Protein AF-A0A183CQ45-F1 (afdb_monomer_lite)

pLDDT: mean 84.44, std 11.32, range [49.28, 95.69]

InterPro domains:
  IPR009019 K homology domain superfamily, prokaryotic type [SSF54814] (216-260)
  IPR036612 K Homology domain, type 1 superfamily [G3DSA:3.30.1370.10] (219-270)
  IPR040148 Fragile X messenger ribonucleoprotein 1 [PTHR10603] (2-263)
  IPR041560 FMR1, tudor domain [PF18336] (2-45)

Structure (mmCIF, N/CA/C/O backbone):
data_AF-A0A183CQ45-F1
#
_entry.id   AF-A0A183CQ45-F1
#
loop_
_atom_site.group_PDB
_atom_site.id
_atom_site.type_symbol
_atom_site.label_atom_id
_atom_site.label_alt_id
_atom_site.label_comp_id
_atom_site.label_asym_id
_atom_site.label_entity_id
_atom_site.label_seq_id
_atom_site.pdbx_PDB_ins_code
_atom_site.Cartn_x
_atom_site.Cartn_y
_atom_site.Cartn_z
_atom_site.occupancy
_atom_site.B_iso_or_equiv
_atom_site.auth_seq_id
_atom_site.auth_comp_id
_atom_site.auth_asym_id
_atom_site.auth_atom_id
_atom_site.pdbx_PDB_model_num
ATOM 1 N N . MET A 1 1 ? 0.497 -1.200 -1.920 1.00 88.56 1 MET A N 1
ATOM 2 C CA . MET A 1 1 ? 0.994 -0.577 -3.169 1.00 88.56 1 MET A CA 1
ATOM 3 C C . MET A 1 1 ? 2.464 -0.942 -3.318 1.00 88.56 1 MET A C 1
ATOM 5 O O . MET A 1 1 ? 3.196 -0.748 -2.361 1.00 88.56 1 MET A O 1
ATOM 9 N N . GLU A 1 2 ? 2.870 -1.536 -4.440 1.00 91.56 2 GLU A N 1
ATOM 10 C CA . GLU A 1 2 ? 4.231 -2.072 -4.630 1.00 91.56 2 GLU A CA 1
ATOM 11 C C . GLU A 1 2 ? 5.103 -1.111 -5.443 1.00 91.56 2 GLU A C 1
ATOM 13 O O . GLU A 1 2 ? 4.624 -0.490 -6.397 1.00 91.56 2 GLU A O 1
ATOM 18 N N . VAL A 1 3 ? 6.378 -1.019 -5.073 1.00 93.56 3 VAL A N 1
ATOM 19 C CA . VAL A 1 3 ? 7.415 -0.234 -5.750 1.00 93.56 3 VAL A CA 1
ATOM 20 C C . VAL A 1 3 ? 8.719 -1.011 -5.812 1.00 93.56 3 VAL A C 1
ATOM 22 O O . VAL A 1 3 ? 8.932 -1.996 -5.107 1.00 93.56 3 VAL A O 1
ATOM 25 N N . GLU A 1 4 ? 9.610 -0.543 -6.669 1.00 93.56 4 GLU A N 1
ATOM 26 C CA . GLU A 1 4 ? 10.952 -1.070 -6.815 1.00 93.56 4 GLU A CA 1
ATOM 27 C C . GLU A 1 4 ? 11.974 0.033 -6.565 1.00 93.56 4 GLU A C 1
ATOM 29 O O . GLU A 1 4 ? 11.960 1.062 -7.245 1.00 93.56 4 GLU A O 1
ATOM 34 N N . VAL A 1 5 ? 12.859 -0.191 -5.598 1.00 93.75 5 VAL A N 1
ATOM 35 C CA . VAL A 1 5 ? 13.816 0.806 -5.112 1.00 93.75 5 VAL A CA 1
ATOM 36 C C . VAL A 1 5 ? 15.210 0.501 -5.632 1.00 93.75 5 VAL A C 1
ATOM 38 O O . VAL A 1 5 ? 15.758 -0.578 -5.382 1.00 93.75 5 VAL A O 1
ATOM 41 N N . LYS A 1 6 ? 15.790 1.469 -6.343 1.00 92.62 6 LYS A N 1
ATOM 42 C CA . LYS A 1 6 ? 17.136 1.403 -6.906 1.00 92.62 6 LYS A CA 1
ATOM 43 C C . LYS A 1 6 ? 18.189 1.379 -5.803 1.00 92.62 6 LYS A C 1
ATOM 45 O O . LYS A 1 6 ? 18.225 2.268 -4.956 1.00 92.62 6 LYS A O 1
ATOM 50 N N . GLN A 1 7 ? 19.085 0.407 -5.884 1.00 89.38 7 GLN A N 1
ATOM 51 C CA . GLN A 1 7 ? 20.222 0.257 -4.985 1.00 89.38 7 GLN A CA 1
ATOM 52 C C . GLN A 1 7 ? 21.506 0.845 -5.596 1.00 89.38 7 GLN A C 1
ATOM 54 O O . GLN A 1 7 ? 21.580 0.997 -6.824 1.00 89.38 7 GLN A O 1
ATOM 59 N N . PRO A 1 8 ? 22.515 1.196 -4.774 1.00 84.19 8 PRO A N 1
ATOM 60 C CA . PRO A 1 8 ? 23.802 1.713 -5.250 1.00 84.19 8 PRO A CA 1
ATOM 61 C C . PRO A 1 8 ? 24.485 0.805 -6.277 1.00 84.19 8 PRO A C 1
ATOM 63 O O . PRO A 1 8 ? 25.092 1.292 -7.228 1.00 84.19 8 PRO A O 1
ATOM 66 N N . GLU A 1 9 ? 24.318 -0.507 -6.130 1.00 80.38 9 GLU A N 1
ATOM 67 C CA . GLU A 1 9 ? 24.887 -1.541 -6.995 1.00 80.38 9 GLU A CA 1
ATOM 68 C C . GLU A 1 9 ? 24.148 -1.665 -8.345 1.00 80.38 9 GLU A C 1
ATOM 70 O O . GLU A 1 9 ? 24.574 -2.398 -9.232 1.00 80.38 9 GLU A O 1
ATOM 75 N N . GLY A 1 10 ? 23.039 -0.939 -8.535 1.00 83.12 10 GLY A N 1
ATOM 76 C CA . GLY A 1 10 ? 22.334 -0.827 -9.816 1.00 83.12 10 GLY A CA 1
ATOM 77 C C . GLY A 1 10 ? 21.154 -1.783 -10.017 1.00 83.12 10 GLY A C 1
ATOM 78 O O . GLY A 1 10 ? 20.453 -1.663 -11.027 1.00 83.12 10 GLY A O 1
ATOM 79 N N . PHE A 1 11 ? 20.888 -2.680 -9.065 1.00 87.75 11 PHE A N 1
ATOM 80 C CA . PHE A 1 11 ? 19.676 -3.505 -9.038 1.00 87.75 11 PHE A CA 1
ATOM 81 C C . PHE A 1 11 ? 18.517 -2.810 -8.304 1.00 87.75 11 PHE A C 1
ATOM 83 O O . PHE A 1 11 ? 18.692 -1.782 -7.648 1.00 87.75 11 PHE A O 1
ATOM 90 N N . TYR A 1 12 ? 17.313 -3.367 -8.426 1.00 91.50 12 TYR A N 1
ATOM 91 C CA . TYR A 1 12 ? 16.091 -2.838 -7.829 1.00 91.50 12 TYR A CA 1
ATOM 92 C C . TYR A 1 12 ? 15.438 -3.861 -6.900 1.00 91.50 12 TYR A C 1
ATOM 94 O O . TYR A 1 12 ? 15.073 -4.959 -7.326 1.00 91.50 12 TYR A O 1
ATOM 102 N N . LEU A 1 13 ? 15.246 -3.483 -5.639 1.00 91.25 13 LEU A N 1
ATOM 103 C CA . LEU A 1 13 ? 14.580 -4.315 -4.636 1.00 91.25 13 LEU A CA 1
ATOM 104 C C . LEU A 1 13 ? 13.080 -4.049 -4.609 1.00 91.25 13 LEU A C 1
ATOM 106 O O . LEU A 1 13 ? 12.650 -2.905 -4.736 1.00 91.25 13 LEU A O 1
ATOM 110 N N . LYS A 1 14 ? 12.288 -5.106 -4.413 1.00 92.00 14 LYS A N 1
ATOM 111 C CA . LYS A 1 14 ? 10.842 -4.990 -4.217 1.00 92.00 14 LYS A CA 1
ATOM 112 C C . LYS A 1 14 ? 10.541 -4.456 -2.822 1.00 92.00 14 LYS A C 1
ATOM 114 O O . LYS A 1 14 ? 11.081 -4.946 -1.830 1.00 92.00 14 LYS A O 1
ATOM 119 N N . ALA A 1 15 ? 9.646 -3.483 -2.760 1.00 92.88 15 ALA A N 1
ATOM 120 C CA . ALA A 1 15 ? 9.180 -2.904 -1.517 1.00 92.88 15 ALA A CA 1
ATOM 121 C C . ALA A 1 15 ? 7.685 -2.567 -1.585 1.00 92.88 15 ALA A C 1
ATOM 123 O O . ALA A 1 15 ? 7.102 -2.362 -2.653 1.00 92.88 15 ALA A O 1
ATOM 124 N N . ILE A 1 16 ? 7.058 -2.503 -0.418 1.00 92.62 16 ILE A N 1
ATOM 125 C CA . ILE A 1 16 ? 5.673 -2.099 -0.219 1.00 92.62 16 ILE A CA 1
ATOM 126 C C . ILE A 1 16 ? 5.680 -0.695 0.373 1.00 92.62 16 ILE A C 1
ATOM 128 O O . ILE A 1 16 ? 6.341 -0.437 1.378 1.00 92.62 16 ILE A O 1
ATOM 132 N N . VAL A 1 17 ? 4.918 0.205 -0.243 1.00 93.56 17 VAL A N 1
ATOM 133 C CA . VAL A 1 17 ? 4.755 1.582 0.230 1.00 93.56 17 VAL A CA 1
ATOM 134 C C . VAL A 1 17 ? 3.911 1.598 1.498 1.00 93.56 17 VAL A C 1
ATOM 136 O O . VAL A 1 17 ? 2.759 1.147 1.481 1.00 93.56 17 VAL A O 1
ATOM 139 N N . THR A 1 18 ? 4.484 2.138 2.569 1.00 92.19 18 THR A N 1
ATOM 140 C CA . THR A 1 18 ? 3.842 2.303 3.875 1.00 92.19 18 THR A CA 1
ATOM 141 C C . THR A 1 18 ? 3.239 3.688 4.048 1.00 92.19 18 THR A C 1
ATOM 143 O O . THR A 1 18 ? 2.169 3.780 4.638 1.00 92.19 18 THR A O 1
ATOM 146 N N . ASP A 1 19 ? 3.863 4.735 3.503 1.00 92.00 19 ASP A N 1
ATOM 147 C CA . ASP A 1 19 ? 3.302 6.093 3.455 1.00 92.00 19 ASP A CA 1
ATOM 148 C C . ASP A 1 19 ? 3.778 6.835 2.195 1.00 92.00 19 ASP A C 1
ATOM 150 O O . ASP A 1 19 ? 4.786 6.482 1.575 1.00 92.00 19 ASP A O 1
ATOM 154 N N . VAL A 1 20 ? 3.021 7.853 1.792 1.00 92.44 20 VAL A N 1
ATOM 155 C CA . VAL A 1 20 ? 3.302 8.684 0.617 1.00 92.44 20 VAL A CA 1
ATOM 156 C C . VAL A 1 20 ? 3.374 10.145 1.042 1.00 92.44 20 VAL A C 1
ATOM 158 O O . VAL A 1 20 ? 2.331 10.764 1.296 1.00 92.44 20 VAL A O 1
ATOM 161 N N . LEU A 1 21 ? 4.588 10.690 1.054 1.00 90.81 21 LEU A N 1
ATOM 162 C CA . LEU A 1 21 ? 4.882 12.090 1.359 1.00 90.81 21 LEU A CA 1
ATOM 163 C C . LEU A 1 21 ? 4.826 12.944 0.077 1.00 90.81 21 LEU A C 1
ATOM 165 O O . LEU A 1 21 ? 4.420 12.457 -0.981 1.00 90.81 21 LEU A O 1
ATOM 169 N N . GLU A 1 22 ? 5.169 14.230 0.179 1.00 87.19 22 GLU A N 1
ATOM 170 C CA . GLU A 1 22 ? 5.146 15.166 -0.960 1.00 87.19 22 GLU A CA 1
ATOM 171 C C . GLU A 1 22 ? 6.226 14.836 -2.000 1.00 87.19 22 GLU A C 1
ATOM 173 O O . GLU A 1 22 ? 5.909 14.708 -3.181 1.00 87.19 22 GLU A O 1
ATOM 178 N N . ASP A 1 23 ? 7.464 14.599 -1.548 1.00 89.00 23 ASP A N 1
ATOM 179 C CA . ASP A 1 23 ? 8.636 14.382 -2.415 1.00 89.00 23 ASP A CA 1
ATOM 180 C C . ASP A 1 23 ? 9.275 12.986 -2.272 1.00 89.00 23 ASP A C 1
ATOM 182 O O . ASP A 1 23 ? 10.209 12.631 -3.003 1.00 89.00 23 ASP A O 1
ATOM 186 N N . SER A 1 24 ? 8.774 12.162 -1.349 1.00 93.81 24 SER A N 1
ATOM 187 C CA . SER A 1 24 ? 9.334 10.841 -1.059 1.00 93.81 24 SER A CA 1
ATOM 188 C C . SER A 1 24 ? 8.282 9.808 -0.647 1.00 93.81 24 SER A C 1
ATOM 190 O O . SER A 1 24 ? 7.102 10.105 -0.442 1.00 93.81 24 SER A O 1
ATOM 192 N N . LEU A 1 25 ? 8.719 8.553 -0.569 1.00 94.50 25 LEU A N 1
ATOM 193 C CA . LEU A 1 25 ? 7.924 7.399 -0.172 1.00 94.50 25 LEU A CA 1
ATOM 194 C C . LEU A 1 25 ? 8.559 6.728 1.038 1.00 94.50 25 LEU A C 1
ATOM 196 O O . LEU A 1 25 ? 9.752 6.427 1.016 1.00 94.50 25 LEU A O 1
ATOM 200 N N . ASP A 1 26 ? 7.747 6.410 2.040 1.00 95.06 26 ASP A N 1
ATOM 201 C CA . ASP A 1 26 ? 8.151 5.458 3.068 1.00 95.06 26 ASP A CA 1
ATOM 202 C C . ASP A 1 26 ? 7.872 4.051 2.557 1.00 95.06 26 ASP A C 1
ATOM 204 O O . ASP A 1 26 ? 6.766 3.740 2.095 1.00 95.06 26 ASP A O 1
ATOM 208 N N . VAL A 1 27 ? 8.891 3.198 2.606 1.00 94.75 27 VAL A N 1
ATOM 209 C CA . VAL A 1 27 ? 8.827 1.851 2.048 1.00 94.75 27 VAL A CA 1
ATOM 210 C C . VAL A 1 27 ? 9.315 0.814 3.048 1.00 94.75 27 VAL A C 1
ATOM 212 O O . VAL A 1 27 ? 10.219 1.045 3.848 1.00 94.75 27 VAL A O 1
ATOM 215 N N . SER A 1 28 ? 8.719 -0.369 2.961 1.00 93.31 28 SER A N 1
ATOM 216 C CA . SER A 1 28 ? 9.136 -1.571 3.679 1.00 93.31 28 SER A CA 1
ATOM 217 C C . SER A 1 28 ? 9.509 -2.650 2.672 1.00 93.31 28 SER A C 1
ATOM 219 O O . SER A 1 28 ? 8.792 -2.876 1.698 1.00 93.31 28 SER A O 1
ATOM 221 N N . TYR A 1 29 ? 10.653 -3.291 2.864 1.00 90.12 29 TYR A N 1
ATOM 222 C CA . TYR A 1 29 ? 11.151 -4.299 1.936 1.00 90.12 29 TYR A CA 1
ATOM 223 C C . TYR A 1 29 ? 10.472 -5.650 2.166 1.00 90.12 29 TYR A C 1
ATOM 225 O O . TYR A 1 29 ? 10.161 -6.011 3.298 1.00 90.12 29 TYR A O 1
ATOM 233 N N . GLU A 1 30 ? 10.263 -6.409 1.086 1.00 81.62 30 GLU A N 1
ATOM 234 C CA . GLU A 1 30 ? 9.748 -7.785 1.180 1.00 81.62 30 GLU A CA 1
ATOM 235 C C . GLU A 1 30 ? 10.746 -8.694 1.917 1.00 81.62 30 GLU A C 1
ATOM 237 O O . GLU A 1 30 ? 10.358 -9.594 2.660 1.00 81.62 30 GLU A O 1
ATOM 242 N N . GLN A 1 31 ? 12.046 -8.429 1.755 1.00 76.31 31 GLN A N 1
ATOM 243 C CA . GLN A 1 31 ? 13.084 -9.132 2.496 1.00 76.31 31 GLN A CA 1
ATOM 244 C C . GLN A 1 31 ? 13.205 -8.577 3.920 1.00 76.31 31 GLN A C 1
ATOM 246 O O . GLN A 1 31 ? 13.624 -7.436 4.121 1.00 76.31 31 GLN A O 1
ATOM 251 N N . ALA A 1 32 ? 12.912 -9.420 4.914 1.00 62.56 32 ALA A N 1
ATOM 252 C CA . ALA A 1 32 ? 12.923 -9.062 6.336 1.00 62.56 32 ALA A CA 1
ATOM 253 C C . ALA A 1 32 ? 14.281 -8.543 6.855 1.00 62.56 32 ALA A C 1
ATOM 255 O O . ALA A 1 32 ? 14.337 -7.875 7.886 1.00 62.56 32 ALA A O 1
ATOM 256 N N . CYS A 1 33 ? 15.379 -8.826 6.148 1.00 66.44 33 CYS A N 1
ATOM 257 C CA . CYS A 1 33 ? 16.720 -8.359 6.498 1.00 66.44 33 CYS A CA 1
ATOM 258 C C . CYS A 1 33 ? 16.930 -6.850 6.267 1.00 66.44 33 CYS A C 1
ATOM 260 O O . CYS A 1 33 ? 17.884 -6.274 6.794 1.00 66.44 33 CYS A O 1
ATOM 262 N N . ARG A 1 34 ? 16.047 -6.187 5.509 1.00 77.94 34 ARG A N 1
ATOM 263 C CA . ARG A 1 34 ? 16.136 -4.754 5.211 1.00 77.94 34 ARG A CA 1
ATOM 264 C C . ARG A 1 34 ? 15.152 -3.952 6.055 1.00 77.94 34 ARG A C 1
ATOM 266 O O . ARG A 1 34 ? 13.961 -4.246 6.117 1.00 77.94 34 ARG A O 1
ATOM 273 N N . LYS A 1 35 ? 15.663 -2.898 6.695 1.00 86.75 35 LYS A N 1
ATOM 274 C CA . LYS A 1 35 ? 14.846 -1.984 7.499 1.00 86.75 35 LYS A CA 1
ATOM 275 C C . LYS A 1 35 ? 13.975 -1.105 6.593 1.00 86.75 35 LYS A C 1
ATOM 277 O O . LYS A 1 35 ? 14.408 -0.789 5.484 1.00 86.75 35 LYS A O 1
ATOM 282 N N . PRO A 1 36 ? 12.787 -0.689 7.061 1.00 91.50 36 PRO A N 1
ATOM 283 C CA . PRO A 1 36 ? 12.021 0.354 6.397 1.00 91.50 36 PRO A CA 1
ATOM 284 C C . PRO A 1 36 ? 12.847 1.634 6.263 1.00 91.50 36 PRO A C 1
ATOM 286 O O . PRO A 1 36 ? 13.626 1.968 7.160 1.00 91.50 36 PRO A O 1
ATOM 289 N N . GLU A 1 37 ? 12.671 2.346 5.158 1.00 93.81 37 GLU A N 1
ATOM 290 C CA . GLU A 1 37 ? 13.394 3.585 4.878 1.00 93.81 37 GLU A CA 1
ATOM 291 C C . GLU A 1 37 ? 12.526 4.577 4.096 1.00 93.81 37 GLU A C 1
ATOM 293 O O . GLU A 1 37 ? 11.541 4.196 3.460 1.00 93.81 37 GLU A O 1
ATOM 298 N N . ASN A 1 38 ? 12.917 5.851 4.145 1.00 95.69 38 ASN A N 1
ATOM 299 C CA . ASN A 1 38 ? 12.342 6.908 3.322 1.00 95.69 38 ASN A CA 1
ATOM 300 C C . ASN A 1 38 ? 13.168 7.067 2.039 1.00 95.69 38 ASN A C 1
ATOM 302 O O . ASN A 1 38 ? 14.398 7.159 2.096 1.00 95.69 38 ASN A O 1
ATOM 306 N N . VAL A 1 39 ? 12.500 7.089 0.886 1.00 94.25 39 VAL A N 1
ATOM 307 C CA . VAL A 1 39 ? 13.147 7.057 -0.429 1.00 94.25 39 VAL A CA 1
ATOM 308 C C . VAL A 1 39 ? 12.549 8.094 -1.368 1.00 94.25 39 VAL A C 1
ATOM 310 O O . VAL A 1 39 ? 11.338 8.140 -1.583 1.00 94.25 39 VAL A O 1
ATOM 313 N N . ASP A 1 40 ? 13.415 8.877 -2.006 1.00 94.44 40 ASP A N 1
ATOM 314 C CA . ASP A 1 40 ? 13.034 9.835 -3.045 1.00 94.44 40 ASP A CA 1
ATOM 315 C C . ASP A 1 40 ? 12.357 9.148 -4.240 1.00 94.44 40 ASP A C 1
ATOM 317 O O . ASP A 1 40 ? 12.788 8.077 -4.687 1.00 94.44 40 ASP A O 1
ATOM 321 N N . PHE A 1 41 ? 11.387 9.820 -4.868 1.00 92.94 41 PHE A N 1
ATOM 322 C CA . PHE A 1 41 ? 10.745 9.308 -6.088 1.00 92.94 41 PHE A CA 1
ATOM 323 C C . PHE A 1 41 ? 11.744 8.951 -7.196 1.00 92.94 41 PHE A C 1
ATOM 325 O O . PHE A 1 41 ? 11.561 7.959 -7.898 1.00 92.94 41 PHE A O 1
ATOM 332 N N . SER A 1 42 ? 12.848 9.697 -7.303 1.00 92.00 42 SER A N 1
ATOM 333 C CA . SER A 1 42 ? 13.891 9.467 -8.308 1.00 92.00 42 SER A CA 1
ATOM 334 C C . SER A 1 42 ? 14.566 8.091 -8.202 1.00 92.00 42 SER A C 1
ATOM 336 O O . SER A 1 42 ? 15.072 7.582 -9.203 1.00 92.00 42 SER A O 1
ATOM 338 N N . LYS A 1 43 ? 14.567 7.461 -7.024 1.00 92.94 43 LYS A N 1
ATOM 339 C CA . LYS A 1 43 ? 15.122 6.115 -6.818 1.00 92.94 43 LYS A CA 1
ATOM 340 C C . LYS A 1 43 ? 14.061 5.024 -6.940 1.00 92.94 43 LYS A C 1
ATOM 342 O O . LYS A 1 43 ? 14.409 3.846 -6.963 1.00 92.94 43 LYS A O 1
ATOM 347 N N . CYS A 1 44 ? 12.792 5.397 -7.052 1.00 94.06 44 CYS A N 1
ATOM 348 C CA . CYS A 1 44 ? 11.675 4.473 -7.109 1.00 94.06 44 CYS A CA 1
ATOM 349 C C . CYS A 1 44 ? 11.165 4.311 -8.544 1.00 94.06 44 CYS A C 1
ATOM 351 O O . CYS A 1 44 ? 11.085 5.260 -9.326 1.00 94.06 44 CYS A O 1
ATOM 353 N N . ARG A 1 45 ? 10.757 3.094 -8.890 1.00 93.31 45 ARG A N 1
ATOM 354 C CA . ARG A 1 45 ? 9.987 2.806 -10.103 1.00 93.31 45 ARG A CA 1
ATOM 355 C C . ARG A 1 45 ? 8.804 1.907 -9.770 1.00 93.31 45 ARG A C 1
ATOM 357 O O . ARG A 1 45 ? 8.847 1.155 -8.800 1.00 93.31 45 ARG A O 1
ATOM 364 N N . ALA A 1 46 ? 7.754 1.965 -10.577 1.00 90.69 46 ALA A N 1
ATOM 365 C CA . ALA A 1 46 ? 6.605 1.073 -10.446 1.00 90.69 46 ALA A CA 1
ATOM 366 C C . ALA A 1 46 ? 6.196 0.510 -11.805 1.00 90.69 46 ALA A C 1
ATOM 368 O O . ALA A 1 46 ? 6.414 1.126 -12.852 1.00 90.69 46 ALA A O 1
ATOM 369 N N . VAL A 1 47 ? 5.573 -0.667 -11.790 1.00 85.94 47 VAL A N 1
ATOM 370 C CA . VAL A 1 47 ? 4.980 -1.257 -12.991 1.00 85.94 47 VAL A CA 1
ATOM 371 C C . VAL A 1 47 ? 3.628 -0.596 -13.244 1.00 85.94 47 VAL A C 1
ATOM 373 O O . VAL A 1 47 ? 2.636 -0.912 -12.589 1.00 85.94 47 VAL A O 1
ATOM 376 N N . VAL A 1 48 ? 3.596 0.345 -14.189 1.00 73.31 48 VAL A N 1
ATOM 377 C CA . VAL A 1 48 ? 2.393 1.142 -14.503 1.00 73.31 48 VAL A CA 1
ATOM 378 C C . VAL A 1 48 ? 1.552 0.488 -15.607 1.00 73.31 48 VAL A C 1
ATOM 380 O O . VAL A 1 48 ? 0.342 0.702 -15.687 1.00 73.31 48 VAL A O 1
ATOM 383 N N . ILE A 1 49 ? 2.169 -0.346 -16.449 1.00 69.62 49 ILE A N 1
ATOM 384 C CA . ILE A 1 49 ? 1.513 -0.972 -17.601 1.00 69.62 49 ILE A CA 1
ATOM 385 C C . ILE A 1 49 ? 1.166 -2.426 -17.260 1.00 69.62 49 ILE A C 1
ATOM 387 O O . ILE A 1 49 ? 2.042 -3.282 -17.204 1.00 69.62 49 ILE A O 1
ATOM 391 N N . GLU A 1 50 ? -0.120 -2.717 -17.048 1.00 63.22 50 GLU A N 1
ATOM 392 C CA . GLU A 1 50 ? -0.588 -4.073 -16.698 1.00 63.22 50 GLU A CA 1
ATOM 393 C C . GLU A 1 50 ? -0.756 -4.998 -17.920 1.00 63.22 50 GLU A C 1
ATOM 395 O O . GLU A 1 50 ? -0.669 -6.213 -17.783 1.00 63.22 50 GLU A O 1
ATOM 400 N N . ASN A 1 51 ? -0.958 -4.438 -19.121 1.00 59.84 51 ASN A N 1
ATOM 401 C CA . ASN A 1 51 ? -1.274 -5.188 -20.345 1.00 59.84 51 ASN A CA 1
ATOM 402 C C . ASN A 1 51 ? -0.164 -5.060 -21.393 1.00 59.84 51 ASN A C 1
ATOM 404 O O . ASN A 1 51 ? -0.395 -4.564 -22.498 1.00 59.84 51 ASN A O 1
ATOM 408 N N . VAL A 1 52 ? 1.056 -5.476 -21.059 1.00 62.34 52 VAL A N 1
ATOM 409 C CA . VAL A 1 52 ? 2.092 -5.607 -22.090 1.00 62.34 52 VAL A CA 1
ATOM 410 C C . VAL A 1 52 ? 1.868 -6.921 -22.836 1.00 62.34 52 VAL A C 1
ATOM 412 O O . VAL A 1 52 ? 1.762 -7.967 -22.192 1.00 62.34 52 VAL A O 1
ATOM 415 N N . PRO A 1 53 ? 1.772 -6.900 -24.181 1.00 61.38 53 PRO A N 1
ATOM 416 C CA . PRO A 1 53 ? 1.696 -8.124 -24.964 1.00 61.38 53 PRO A CA 1
ATOM 417 C C . PRO A 1 53 ? 2.851 -9.040 -24.571 1.00 61.38 53 PRO A C 1
ATOM 419 O O . PRO A 1 53 ? 3.981 -8.561 -24.460 1.00 61.38 53 PRO A O 1
ATOM 422 N N . LYS A 1 54 ? 2.585 -10.340 -24.378 1.00 64.44 54 LYS A N 1
ATOM 423 C CA . LYS A 1 54 ? 3.643 -11.342 -24.190 1.00 64.44 54 LYS A CA 1
ATOM 424 C C . LYS A 1 54 ? 4.583 -11.255 -25.387 1.00 64.44 54 LYS A C 1
ATOM 426 O O . LYS A 1 54 ? 4.273 -11.740 -26.474 1.00 64.44 54 LYS A O 1
ATOM 431 N N . ARG A 1 55 ? 5.696 -10.551 -25.211 1.00 68.19 55 ARG A N 1
ATOM 432 C CA . ARG A 1 55 ? 6.678 -10.368 -26.266 1.00 68.19 55 ARG A CA 1
ATOM 433 C C . ARG A 1 55 ? 7.511 -11.634 -26.299 1.00 68.19 55 ARG A C 1
ATOM 435 O O . ARG A 1 55 ? 7.981 -12.089 -25.262 1.00 68.19 55 ARG A O 1
ATOM 442 N N . GLN A 1 56 ? 7.672 -12.207 -27.483 1.00 78.81 56 GLN A N 1
ATOM 443 C CA . GLN A 1 56 ? 8.649 -13.270 -27.669 1.00 78.81 56 GLN A CA 1
ATOM 444 C C . GLN A 1 56 ? 10.031 -12.634 -27.571 1.00 78.81 56 GLN A C 1
ATOM 446 O O . GLN A 1 56 ? 10.402 -11.826 -28.425 1.00 78.81 56 GLN A O 1
ATOM 451 N N . PHE A 1 57 ? 10.740 -12.952 -26.496 1.00 86.62 57 PHE A N 1
ATOM 452 C CA . PHE A 1 57 ? 12.123 -12.547 -26.315 1.00 86.62 57 PHE A CA 1
ATOM 453 C C . PHE A 1 57 ? 13.021 -13.284 -27.309 1.00 86.62 57 PHE A C 1
ATOM 455 O O . PHE A 1 57 ? 12.762 -14.436 -27.662 1.00 86.62 57 PHE A O 1
ATOM 462 N N . LYS A 1 58 ? 14.081 -12.617 -27.760 1.00 89.88 58 LYS A N 1
ATOM 463 C CA . LYS A 1 58 ? 15.104 -13.182 -28.641 1.00 89.88 58 LYS A CA 1
ATOM 464 C C . LYS A 1 58 ? 16.488 -12.998 -28.034 1.00 89.88 58 LYS A C 1
ATOM 466 O O . LYS A 1 58 ? 16.727 -12.085 -27.243 1.00 89.88 58 LYS A O 1
ATOM 471 N N . SER A 1 59 ? 17.426 -13.850 -28.440 1.00 89.94 59 SER A N 1
ATOM 472 C CA . SER A 1 59 ? 18.838 -13.669 -28.109 1.00 89.94 59 SER A CA 1
ATOM 473 C C . SER A 1 59 ? 19.307 -12.286 -28.565 1.00 89.94 59 SER A C 1
ATOM 475 O O . SER A 1 59 ? 19.075 -11.878 -29.702 1.00 89.94 59 SER A O 1
ATOM 477 N N . GLY A 1 60 ? 19.957 -11.557 -27.664 1.00 87.94 60 GLY A N 1
ATOM 478 C CA . GLY A 1 60 ? 20.385 -10.177 -27.860 1.00 87.94 60 GLY A CA 1
ATOM 479 C C . GLY A 1 60 ? 19.473 -9.121 -27.233 1.00 87.94 60 GLY A C 1
ATOM 480 O O . GLY A 1 60 ? 19.946 -7.998 -27.042 1.00 87.94 60 GLY A O 1
ATOM 481 N N . ASP A 1 61 ? 18.232 -9.459 -26.868 1.00 90.50 61 ASP A N 1
ATOM 482 C CA . ASP A 1 61 ? 17.296 -8.509 -26.259 1.00 90.50 61 ASP A CA 1
ATOM 483 C C . ASP A 1 61 ? 17.740 -8.084 -24.851 1.00 90.50 61 ASP A C 1
ATOM 485 O O . ASP A 1 61 ? 18.321 -8.860 -24.085 1.00 90.50 61 ASP A O 1
ATOM 489 N N . LEU A 1 62 ? 17.436 -6.830 -24.501 1.00 90.38 62 LEU A N 1
ATOM 490 C CA . LEU A 1 62 ? 17.576 -6.316 -23.141 1.00 90.38 62 LEU A CA 1
ATOM 491 C C . LEU A 1 62 ? 16.295 -6.584 -22.360 1.00 90.38 62 LEU A C 1
ATOM 493 O O . LEU A 1 62 ? 15.211 -6.150 -22.757 1.00 90.38 62 LEU A O 1
ATOM 497 N N . VAL A 1 63 ? 16.447 -7.237 -21.218 1.00 90.19 63 VAL A N 1
ATOM 498 C CA . VAL A 1 63 ? 15.357 -7.580 -20.312 1.00 90.19 63 VAL A CA 1
ATOM 499 C C . VAL A 1 63 ? 15.623 -7.031 -18.925 1.00 90.19 63 VAL A C 1
ATOM 501 O O . VAL A 1 63 ? 16.758 -6.764 -18.539 1.00 90.19 63 VAL A O 1
ATOM 504 N N . ASP A 1 64 ? 14.547 -6.827 -18.189 1.00 90.06 64 ASP A N 1
ATOM 505 C CA . ASP A 1 64 ? 14.577 -6.603 -16.757 1.00 90.06 64 ASP A CA 1
ATOM 506 C C . ASP A 1 64 ? 14.162 -7.931 -16.117 1.00 90.06 64 ASP A C 1
ATOM 508 O O . ASP A 1 64 ? 13.119 -8.493 -16.457 1.00 90.06 64 ASP A O 1
ATOM 512 N N . ALA A 1 65 ? 15.035 -8.494 -15.296 1.00 89.44 65 ALA A N 1
ATOM 513 C CA . ALA A 1 65 ? 14.982 -9.889 -14.881 1.00 89.44 65 ALA A CA 1
ATOM 514 C C . ALA A 1 65 ? 15.096 -9.991 -13.364 1.00 89.44 65 ALA A C 1
ATOM 516 O O . ALA A 1 65 ? 15.887 -9.267 -12.763 1.00 89.44 65 ALA A O 1
ATOM 517 N N . PHE A 1 66 ? 14.305 -10.870 -12.749 1.00 88.19 66 PHE A N 1
ATOM 518 C CA . PHE A 1 66 ? 14.350 -11.095 -11.306 1.00 88.19 66 PHE A CA 1
ATOM 519 C C . PHE A 1 66 ? 15.422 -12.140 -10.975 1.00 88.19 66 PHE A C 1
ATOM 521 O O . PHE A 1 66 ? 15.163 -13.340 -11.013 1.00 88.19 66 PHE A O 1
ATOM 528 N N . VAL A 1 67 ? 16.639 -11.671 -10.709 1.00 86.19 67 VAL A N 1
ATOM 529 C CA . VAL A 1 67 ? 17.842 -12.504 -10.564 1.00 86.19 67 VAL A CA 1
ATOM 530 C C . VAL A 1 67 ? 18.331 -12.562 -9.128 1.00 86.19 67 VAL A C 1
ATOM 532 O O . VAL A 1 67 ? 17.996 -11.705 -8.303 1.00 86.19 67 VAL A O 1
ATOM 535 N N . ARG A 1 68 ? 19.132 -13.586 -8.824 1.00 83.31 68 ARG A N 1
ATOM 536 C CA . ARG A 1 68 ? 19.794 -13.716 -7.523 1.00 83.31 68 ARG A CA 1
ATOM 537 C C . ARG A 1 68 ? 21.050 -12.844 -7.509 1.00 83.31 68 ARG A C 1
ATOM 539 O O . ARG A 1 68 ? 21.890 -12.973 -8.396 1.00 83.31 68 ARG A O 1
ATOM 546 N N . ILE A 1 69 ? 21.171 -11.970 -6.513 1.00 76.62 69 ILE A N 1
ATOM 547 C CA . ILE A 1 69 ? 22.303 -11.038 -6.408 1.00 76.62 69 ILE A CA 1
ATOM 548 C C . ILE A 1 69 ? 23.457 -11.651 -5.613 1.00 76.62 69 ILE A C 1
ATOM 550 O O . ILE A 1 69 ? 24.596 -11.595 -6.064 1.00 76.62 69 ILE A O 1
ATOM 554 N N . ASP A 1 70 ? 23.175 -12.289 -4.475 1.00 68.38 70 ASP A N 1
ATOM 555 C CA . ASP A 1 70 ? 24.202 -12.974 -3.686 1.00 68.38 70 ASP A CA 1
ATOM 556 C C . ASP A 1 70 ? 24.156 -14.491 -3.926 1.00 68.38 70 ASP A C 1
ATOM 558 O O . ASP A 1 70 ? 23.088 -15.114 -3.942 1.00 68.38 70 ASP A O 1
ATOM 562 N N . LYS A 1 71 ? 25.329 -15.088 -4.159 1.00 59.41 71 LYS A N 1
ATOM 563 C CA . LYS A 1 71 ? 25.503 -16.533 -4.364 1.00 59.41 71 LYS A CA 1
ATOM 564 C C . LYS A 1 71 ? 26.028 -17.241 -3.108 1.00 59.41 71 LYS A C 1
ATOM 566 O O . LYS A 1 71 ? 26.087 -18.468 -3.142 1.00 59.41 71 LYS A O 1
ATOM 571 N N . ASN A 1 72 ? 26.390 -16.508 -2.045 1.00 53.88 72 ASN A N 1
ATOM 572 C CA . ASN A 1 72 ? 27.276 -17.024 -1.001 1.00 53.88 72 ASN A CA 1
ATOM 573 C C . ASN A 1 72 ? 26.677 -17.454 0.350 1.00 53.88 72 ASN A C 1
ATOM 575 O O . ASN A 1 72 ? 27.443 -18.114 1.032 1.00 53.88 72 ASN A O 1
ATOM 579 N N . ASP A 1 73 ? 25.421 -17.186 0.757 1.00 49.66 73 ASP A N 1
ATOM 580 C CA . ASP A 1 73 ? 24.686 -18.039 1.738 1.00 49.66 73 ASP A CA 1
ATOM 581 C C . ASP A 1 73 ? 23.309 -17.513 2.217 1.00 49.66 73 ASP A C 1
ATOM 583 O O . ASP A 1 73 ? 23.032 -16.317 2.203 1.00 49.66 73 ASP A O 1
ATOM 587 N N . ALA A 1 74 ? 22.502 -18.470 2.713 1.00 51.59 74 ALA A N 1
ATOM 588 C CA . ALA A 1 74 ? 21.307 -18.423 3.584 1.00 51.59 74 ALA A CA 1
ATOM 589 C C . ALA A 1 74 ? 20.077 -17.581 3.184 1.00 51.59 74 ALA A C 1
ATOM 591 O O . ALA A 1 74 ? 18.964 -18.105 3.239 1.00 51.59 74 ALA A O 1
ATOM 592 N N . ASP A 1 75 ? 20.250 -16.335 2.754 1.00 57.72 75 ASP A N 1
ATOM 593 C CA . ASP A 1 75 ? 19.154 -15.458 2.344 1.00 57.72 75 ASP A CA 1
ATOM 594 C C . ASP A 1 75 ? 19.256 -15.222 0.838 1.00 57.72 75 ASP A C 1
ATOM 596 O O . ASP A 1 75 ? 20.101 -14.470 0.355 1.00 57.72 75 ASP A O 1
ATOM 600 N N . GLU A 1 76 ? 18.403 -15.895 0.064 1.00 67.44 76 GLU A N 1
ATOM 601 C CA . GLU A 1 76 ? 18.345 -15.730 -1.388 1.00 67.44 76 GLU A CA 1
ATOM 602 C C . GLU A 1 76 ? 17.875 -14.314 -1.764 1.00 67.44 76 GLU A C 1
ATOM 604 O O . GLU A 1 76 ? 16.705 -14.097 -2.092 1.00 67.44 76 GLU A O 1
ATOM 609 N N . LEU A 1 77 ? 18.769 -13.323 -1.732 1.00 76.81 77 LEU A N 1
ATOM 610 C CA . LEU A 1 77 ? 18.419 -11.968 -2.131 1.00 76.81 77 LEU A CA 1
ATOM 611 C C . LEU A 1 77 ? 18.160 -11.939 -3.638 1.00 76.81 77 LEU A C 1
ATOM 613 O O . LEU A 1 77 ? 19.074 -12.072 -4.458 1.00 76.81 77 LEU A O 1
ATOM 617 N N . ARG A 1 78 ? 16.890 -11.752 -3.995 1.00 84.12 78 ARG A N 1
ATOM 618 C CA . ARG A 1 78 ? 16.442 -11.602 -5.377 1.00 84.12 78 ARG A CA 1
ATOM 619 C C . ARG A 1 78 ? 16.017 -10.170 -5.652 1.00 84.12 78 ARG A C 1
ATOM 621 O O . ARG A 1 78 ? 15.304 -9.556 -4.856 1.00 84.12 78 ARG A O 1
ATOM 628 N N . ALA A 1 79 ? 16.440 -9.654 -6.795 1.00 88.25 79 ALA A N 1
ATOM 629 C CA . ALA A 1 79 ? 16.191 -8.283 -7.205 1.00 88.25 79 ALA A CA 1
ATOM 630 C C . ALA A 1 79 ? 15.970 -8.202 -8.715 1.00 88.25 79 ALA A C 1
ATOM 632 O O . ALA A 1 79 ? 16.399 -9.074 -9.468 1.00 88.25 79 ALA A O 1
ATOM 633 N N . TYR A 1 80 ? 15.317 -7.136 -9.172 1.00 90.38 80 TYR A N 1
ATOM 634 C CA . TYR A 1 80 ? 15.254 -6.855 -10.598 1.00 90.38 80 TYR A CA 1
ATOM 635 C C . TYR A 1 80 ? 16.549 -6.206 -11.074 1.00 90.38 80 TYR A C 1
ATOM 637 O O . TYR A 1 80 ? 16.994 -5.201 -10.518 1.00 90.38 80 TYR A O 1
ATOM 645 N N . MET A 1 81 ? 17.123 -6.746 -12.142 1.00 89.19 81 MET A N 1
ATOM 646 C CA . MET A 1 81 ? 18.318 -6.213 -12.779 1.00 89.19 81 MET A CA 1
ATOM 647 C C . MET A 1 81 ? 18.144 -6.185 -14.295 1.00 89.19 81 MET A C 1
ATOM 649 O O . MET A 1 81 ? 17.546 -7.079 -14.898 1.00 89.19 81 MET A O 1
ATOM 653 N N . LYS A 1 82 ? 18.697 -5.149 -14.929 1.00 89.56 82 LYS A N 1
ATOM 654 C CA . LYS A 1 82 ? 18.715 -5.037 -16.386 1.00 89.56 82 LYS A CA 1
ATOM 655 C C . LYS A 1 82 ? 19.837 -5.907 -16.950 1.00 89.56 82 LYS A C 1
ATOM 657 O O . LYS A 1 82 ? 21.008 -5.631 -16.709 1.00 89.56 82 LYS A O 1
ATOM 662 N N . MET A 1 83 ? 19.483 -6.915 -17.740 1.00 89.75 83 MET A N 1
ATOM 663 C CA . MET A 1 83 ? 20.419 -7.885 -18.313 1.00 89.75 83 MET A CA 1
ATOM 664 C C . MET A 1 83 ? 20.180 -8.086 -19.810 1.00 89.75 83 MET A C 1
ATOM 666 O O . MET A 1 83 ? 19.138 -7.710 -20.352 1.00 89.75 83 MET A O 1
ATOM 670 N N . LYS A 1 84 ? 21.158 -8.680 -20.498 1.00 91.69 84 LYS A N 1
ATOM 671 C CA . LYS A 1 84 ? 21.049 -9.056 -21.910 1.00 91.69 84 LYS A CA 1
ATOM 672 C C . LYS A 1 84 ? 20.855 -10.561 -22.036 1.00 91.69 84 LYS A C 1
ATOM 674 O O . LYS A 1 84 ? 21.580 -11.331 -21.408 1.00 91.69 84 LYS A O 1
ATOM 679 N N . ILE A 1 85 ? 19.923 -10.984 -22.886 1.00 91.94 85 ILE A N 1
ATOM 680 C CA . ILE A 1 85 ? 19.755 -12.399 -23.218 1.00 91.94 85 ILE A CA 1
ATOM 681 C C . ILE A 1 85 ? 20.914 -12.827 -24.116 1.00 91.94 85 ILE A C 1
ATOM 683 O O . ILE A 1 85 ? 21.072 -12.313 -25.225 1.00 91.94 85 ILE A O 1
ATOM 687 N N . ARG A 1 86 ? 21.727 -13.776 -23.652 1.00 92.12 86 ARG A N 1
ATOM 688 C CA . ARG A 1 86 ? 22.771 -14.411 -24.461 1.00 92.12 86 ARG A CA 1
ATOM 689 C C . ARG A 1 86 ? 22.171 -15.491 -25.355 1.00 92.12 86 ARG A C 1
ATOM 691 O O . ARG A 1 86 ? 22.451 -15.514 -26.548 1.00 92.12 86 ARG A O 1
ATOM 698 N N . ASP A 1 87 ? 21.372 -16.372 -24.766 1.00 90.56 87 ASP A N 1
ATOM 699 C CA . ASP A 1 87 ? 20.784 -17.521 -25.449 1.00 90.56 87 ASP A CA 1
ATOM 700 C C . ASP A 1 87 ? 19.431 -17.883 -24.830 1.00 90.56 87 ASP A C 1
ATOM 702 O O . ASP A 1 87 ? 19.185 -17.589 -23.657 1.00 90.56 87 ASP A O 1
ATOM 706 N N . ILE A 1 88 ? 18.569 -18.525 -25.611 1.00 91.06 88 ILE A N 1
ATOM 707 C CA . ILE A 1 88 ? 17.275 -19.036 -25.156 1.00 91.06 88 ILE A CA 1
ATOM 708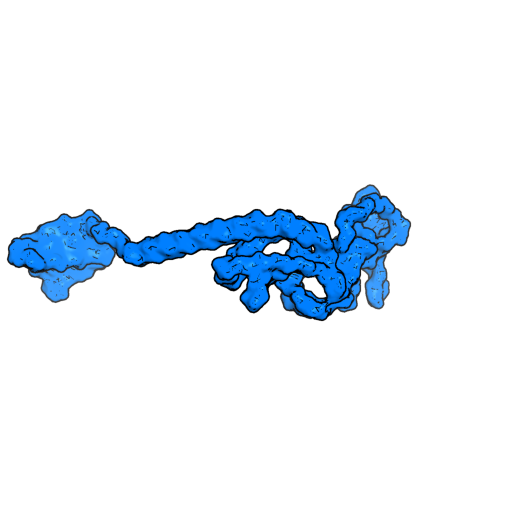 C C . ILE A 1 88 ? 17.226 -20.523 -25.476 1.00 91.06 88 ILE A C 1
ATOM 710 O O . ILE A 1 88 ? 17.339 -20.925 -26.634 1.00 91.06 88 ILE A O 1
ATOM 714 N N . LYS A 1 89 ? 17.043 -21.346 -24.443 1.00 91.00 89 LYS A N 1
ATOM 715 C CA . LYS A 1 89 ? 16.926 -22.800 -24.570 1.00 91.00 89 LYS A CA 1
ATOM 716 C C . LYS A 1 89 ? 15.601 -23.247 -23.977 1.00 91.00 89 LYS A C 1
ATOM 718 O O . LYS A 1 89 ? 15.419 -23.186 -22.763 1.00 91.00 89 LYS A O 1
ATOM 723 N N . ALA A 1 90 ? 14.700 -23.715 -24.842 1.00 87.06 90 ALA A N 1
ATOM 724 C CA . ALA A 1 90 ? 13.311 -23.997 -24.484 1.00 87.06 90 ALA A CA 1
ATOM 725 C C . ALA A 1 90 ? 12.679 -22.778 -23.778 1.00 87.06 90 ALA A C 1
ATOM 727 O O . ALA A 1 90 ? 12.642 -21.702 -24.373 1.00 87.06 90 ALA A O 1
ATOM 728 N N . ASP A 1 91 ? 12.265 -22.928 -22.519 1.00 89.88 91 ASP A N 1
ATOM 729 C CA . ASP A 1 91 ? 11.608 -21.878 -21.732 1.00 89.88 91 ASP A CA 1
ATOM 730 C C . ASP A 1 91 ? 12.557 -21.102 -20.798 1.00 89.88 91 ASP A C 1
ATOM 732 O O . ASP A 1 91 ? 12.104 -20.335 -19.948 1.00 89.88 91 ASP A O 1
ATOM 736 N N . PHE A 1 92 ? 13.876 -21.269 -20.947 1.00 91.06 92 PHE A N 1
ATOM 737 C CA . PHE A 1 92 ? 14.880 -20.610 -20.109 1.00 91.06 92 PHE A CA 1
ATOM 738 C C . PHE A 1 92 ? 15.738 -19.631 -20.913 1.00 91.06 92 PHE A C 1
ATOM 740 O O . PHE A 1 92 ? 16.232 -19.953 -21.997 1.00 91.06 92 PHE A O 1
ATOM 747 N N . ALA A 1 93 ? 15.961 -18.446 -20.348 1.00 90.31 93 ALA A N 1
ATOM 748 C CA . ALA A 1 93 ? 16.888 -17.450 -20.864 1.00 90.31 93 ALA A CA 1
ATOM 749 C C . ALA A 1 93 ? 18.206 -17.500 -20.085 1.00 90.31 93 ALA A C 1
ATOM 751 O O . ALA A 1 93 ? 18.231 -17.409 -18.857 1.00 90.31 93 ALA A O 1
ATOM 752 N N . VAL A 1 94 ? 19.315 -17.601 -20.817 1.00 91.38 94 VAL A N 1
ATOM 753 C CA . VAL A 1 94 ? 20.660 -17.409 -20.274 1.00 91.38 94 VAL A CA 1
ATOM 754 C C . VAL A 1 94 ? 20.960 -15.918 -20.320 1.00 91.38 94 VAL A C 1
ATOM 756 O O . VAL A 1 94 ? 21.117 -15.343 -21.401 1.00 91.38 94 VAL A O 1
ATOM 759 N N . LEU A 1 95 ? 21.026 -15.290 -19.153 1.00 90.88 95 LEU A N 1
ATOM 760 C CA . LEU A 1 95 ? 21.256 -13.862 -19.009 1.00 90.88 95 LEU A CA 1
ATOM 761 C C . LEU A 1 95 ? 22.726 -13.563 -18.747 1.00 90.88 95 LEU A C 1
ATOM 763 O O . LEU A 1 95 ? 23.442 -14.340 -18.115 1.00 90.88 95 LEU A O 1
ATOM 767 N N . GLN A 1 96 ? 23.166 -12.408 -19.233 1.00 88.44 96 GLN A N 1
ATOM 768 C CA . GLN A 1 96 ? 24.495 -11.885 -18.977 1.00 88.44 96 GLN A CA 1
ATOM 769 C C . GLN A 1 96 ? 24.442 -10.373 -18.747 1.00 88.44 96 GLN A C 1
ATOM 771 O O . GLN A 1 96 ? 23.825 -9.634 -19.523 1.00 88.44 96 GLN A O 1
ATOM 776 N N . SER A 1 97 ? 25.136 -9.915 -17.712 1.00 80.19 97 SER A N 1
ATOM 777 C CA . SER A 1 97 ? 25.496 -8.513 -17.504 1.00 80.19 97 SER A CA 1
ATOM 778 C C . SER A 1 97 ? 26.970 -8.410 -17.129 1.00 80.19 97 SER A C 1
ATOM 780 O O . SER A 1 97 ? 27.564 -9.348 -16.602 1.00 80.19 97 SER A O 1
ATOM 782 N N . ALA A 1 98 ? 27.564 -7.261 -17.433 1.00 66.56 98 ALA A N 1
ATOM 783 C CA . ALA A 1 98 ? 28.814 -6.856 -16.814 1.00 66.56 98 ALA A CA 1
ATOM 784 C C . ALA A 1 98 ? 28.453 -5.966 -15.622 1.00 66.56 98 ALA A C 1
ATOM 786 O O . ALA A 1 98 ? 27.689 -5.013 -15.798 1.00 66.56 98 ALA A O 1
ATOM 787 N N . ASP A 1 99 ? 28.963 -6.296 -14.440 1.00 63.50 99 ASP A N 1
ATOM 788 C CA . ASP A 1 99 ? 28.874 -5.422 -13.271 1.00 63.50 99 ASP A CA 1
ATOM 789 C C . ASP A 1 99 ? 29.750 -4.177 -13.452 1.00 63.50 99 ASP A C 1
ATOM 791 O O . ASP A 1 99 ? 30.571 -4.089 -14.371 1.00 63.50 99 ASP A O 1
ATOM 795 N N . THR A 1 100 ? 29.602 -3.220 -12.536 1.00 54.28 100 THR A N 1
ATOM 796 C CA . THR A 1 100 ? 30.392 -1.980 -12.470 1.00 54.28 100 THR A CA 1
ATOM 797 C C . THR A 1 100 ? 31.907 -2.241 -12.425 1.00 54.28 100 THR A C 1
ATOM 799 O O . THR A 1 100 ? 32.674 -1.442 -12.956 1.00 54.28 100 THR A O 1
ATOM 802 N N . ASP A 1 101 ? 32.325 -3.396 -11.893 1.00 59.09 101 ASP A N 1
ATOM 803 C CA . ASP A 1 101 ? 33.729 -3.828 -11.790 1.00 59.09 101 ASP A CA 1
ATOM 804 C C . ASP A 1 101 ? 34.199 -4.704 -12.972 1.00 59.09 101 ASP A C 1
ATOM 806 O O . ASP A 1 101 ? 35.306 -5.240 -12.969 1.00 59.09 101 ASP A O 1
ATOM 810 N N . GLY A 1 102 ? 33.361 -4.891 -13.999 1.00 59.75 102 GLY A N 1
ATOM 811 C CA . GLY A 1 102 ? 33.674 -5.714 -15.173 1.00 59.75 102 GLY A CA 1
ATOM 812 C C . GLY A 1 102 ? 33.513 -7.226 -14.965 1.00 59.75 102 GLY A C 1
ATOM 813 O O . GLY A 1 102 ? 33.710 -7.999 -15.910 1.00 59.75 102 GLY A O 1
ATOM 814 N N . THR A 1 103 ? 33.109 -7.664 -13.770 1.00 63.50 103 THR A N 1
ATOM 815 C CA . THR A 1 103 ? 32.763 -9.061 -13.482 1.00 63.50 103 THR A CA 1
ATOM 816 C C . THR A 1 103 ? 31.523 -9.470 -14.277 1.00 63.50 103 THR A C 1
ATOM 818 O O . THR A 1 103 ? 30.514 -8.769 -14.305 1.00 63.50 103 THR A O 1
ATOM 821 N N . GLN A 1 104 ? 31.605 -10.607 -14.969 1.00 65.69 104 GLN A N 1
ATOM 822 C CA . GLN A 1 104 ? 30.504 -11.127 -15.779 1.00 65.69 104 GLN A CA 1
ATOM 823 C C . GLN A 1 104 ? 29.518 -11.884 -14.889 1.00 65.69 104 GLN A C 1
ATOM 825 O O . GLN A 1 104 ? 29.782 -13.021 -14.488 1.00 65.69 104 GLN A O 1
ATOM 830 N N . VAL A 1 105 ? 28.363 -11.281 -14.621 1.00 72.19 105 VAL A N 1
ATOM 831 C CA . VAL A 1 105 ? 27.257 -11.955 -13.943 1.00 72.19 105 VAL A CA 1
ATOM 832 C C . VAL A 1 105 ? 26.452 -12.708 -14.985 1.00 72.19 105 VAL A C 1
ATOM 834 O O . VAL A 1 105 ? 25.963 -12.145 -15.966 1.00 72.19 105 VAL A O 1
ATOM 837 N N . SER A 1 106 ? 26.346 -14.017 -14.778 1.00 81.81 106 SER A N 1
ATOM 838 C CA . SER A 1 106 ? 25.464 -14.882 -15.550 1.00 81.81 106 SER A CA 1
ATOM 839 C C . SER A 1 106 ? 24.494 -15.592 -14.624 1.00 81.81 106 SER A C 1
ATOM 841 O O . SER A 1 106 ? 24.871 -16.040 -13.531 1.00 81.81 106 SER A O 1
ATOM 843 N N . ASP A 1 107 ? 23.253 -15.662 -15.088 1.00 85.62 107 ASP A N 1
ATOM 844 C CA . ASP A 1 107 ? 22.161 -16.354 -14.420 1.00 85.62 107 ASP A CA 1
ATOM 845 C C . ASP A 1 107 ? 21.258 -17.012 -15.471 1.00 85.62 107 ASP A C 1
ATOM 847 O O . ASP A 1 107 ? 21.230 -16.600 -16.638 1.00 85.62 107 ASP A O 1
ATOM 851 N N . ILE A 1 108 ? 20.555 -18.065 -15.073 1.00 89.19 108 ILE A N 1
ATOM 852 C CA . ILE A 1 108 ? 19.623 -18.796 -15.930 1.00 89.19 108 ILE A CA 1
ATOM 853 C C . ILE A 1 108 ? 18.256 -18.686 -15.282 1.00 89.19 108 ILE A C 1
ATOM 855 O O . ILE A 1 108 ? 18.029 -19.258 -14.218 1.00 89.19 108 ILE A O 1
ATOM 859 N N . ILE A 1 109 ? 17.338 -17.982 -15.943 1.00 88.81 109 ILE A N 1
ATOM 860 C CA . ILE A 1 109 ? 15.987 -17.796 -15.422 1.00 88.81 109 ILE A CA 1
ATOM 861 C C . ILE A 1 109 ? 14.922 -18.236 -16.427 1.00 88.81 109 ILE A C 1
ATOM 863 O O . ILE A 1 109 ? 15.139 -18.169 -17.642 1.00 88.81 109 ILE A O 1
ATOM 867 N N . PRO A 1 110 ? 13.757 -18.680 -15.941 1.00 90.50 110 PRO A N 1
ATOM 868 C CA . PRO A 1 110 ? 12.576 -18.867 -16.771 1.00 90.50 110 PRO A CA 1
ATOM 869 C C . PRO A 1 110 ? 12.188 -17.598 -17.551 1.00 90.50 110 PRO A C 1
ATOM 871 O O . PRO A 1 110 ? 12.266 -16.483 -17.030 1.00 90.50 110 PRO A O 1
ATOM 874 N N . LEU A 1 111 ? 11.729 -17.756 -18.798 1.00 86.50 111 LEU A N 1
ATOM 875 C CA . LEU A 1 111 ? 11.294 -16.644 -19.660 1.00 86.50 111 LEU A CA 1
ATOM 876 C C . LEU A 1 111 ? 10.103 -15.856 -19.092 1.00 86.50 111 LEU A C 1
ATOM 878 O O . LEU A 1 111 ? 9.923 -14.694 -19.450 1.00 86.50 111 LEU A O 1
ATOM 882 N N . ASP A 1 112 ? 9.292 -16.462 -18.227 1.00 85.12 112 ASP A N 1
ATOM 883 C CA . ASP A 1 112 ? 8.160 -15.808 -17.560 1.00 85.12 112 ASP A CA 1
ATOM 884 C C . ASP A 1 112 ? 8.588 -14.833 -16.445 1.00 85.12 112 ASP A C 1
ATOM 886 O O . ASP A 1 112 ? 7.820 -13.938 -16.091 1.00 85.12 112 ASP A O 1
ATOM 890 N N . GLN A 1 113 ? 9.824 -14.949 -15.945 1.00 86.81 113 GLN A N 1
ATOM 891 C CA . GLN A 1 113 ? 10.440 -14.018 -14.990 1.00 86.81 113 GLN A CA 1
ATOM 892 C C . GLN A 1 113 ? 11.203 -12.876 -15.680 1.00 86.81 113 GLN A C 1
ATOM 894 O O . GLN A 1 113 ? 11.630 -11.922 -15.022 1.00 86.81 113 GLN A O 1
ATOM 899 N N . CYS A 1 114 ? 11.352 -12.943 -17.005 1.00 87.19 114 CYS A N 1
ATOM 900 C CA . CYS A 1 114 ? 11.842 -11.843 -17.823 1.00 87.19 114 CYS A CA 1
ATOM 901 C C . CYS A 1 114 ? 10.699 -10.888 -18.154 1.00 87.19 114 CYS A C 1
ATOM 903 O O . CYS A 1 114 ? 9.620 -11.290 -18.594 1.00 87.19 114 CYS A O 1
ATOM 905 N N . ARG A 1 115 ? 10.959 -9.587 -18.044 1.00 88.31 115 ARG A N 1
ATOM 906 C CA . ARG A 1 115 ? 10.006 -8.564 -18.463 1.00 88.31 115 ARG A CA 1
ATOM 907 C C . ARG A 1 115 ? 10.687 -7.486 -19.295 1.00 88.31 115 ARG A C 1
ATOM 909 O O . ARG A 1 115 ? 11.893 -7.258 -19.214 1.00 88.31 115 ARG A O 1
ATOM 916 N N . HIS A 1 116 ? 9.909 -6.813 -20.133 1.00 85.31 116 HIS A N 1
ATOM 917 C CA . HIS A 1 116 ? 10.428 -5.703 -20.923 1.00 85.31 116 HIS A CA 1
ATOM 918 C C . HIS A 1 116 ? 10.835 -4.536 -20.001 1.00 85.31 116 HIS A C 1
ATOM 920 O O . HIS A 1 116 ? 10.016 -4.136 -19.176 1.00 85.31 116 HIS A O 1
ATOM 926 N N . PRO A 1 117 ? 12.019 -3.913 -20.159 1.00 83.56 117 PRO A N 1
ATOM 927 C CA . PRO A 1 117 ? 12.473 -2.849 -19.256 1.00 83.56 117 PRO A CA 1
ATOM 928 C C . PRO A 1 117 ? 11.530 -1.643 -19.161 1.00 83.56 117 PRO A C 1
ATOM 930 O O . PRO A 1 117 ? 11.446 -1.012 -18.118 1.00 83.56 117 PRO A O 1
ATOM 933 N N . ALA A 1 118 ? 10.784 -1.343 -20.230 1.00 83.19 118 ALA A N 1
ATOM 934 C CA . ALA A 1 118 ? 9.809 -0.244 -20.246 1.00 83.19 118 ALA A CA 1
ATOM 935 C C . ALA A 1 118 ? 8.529 -0.501 -19.420 1.00 83.19 118 ALA A C 1
ATOM 937 O O . ALA A 1 118 ? 7.686 0.385 -19.325 1.00 83.19 118 ALA A O 1
ATOM 938 N N . LEU A 1 119 ? 8.346 -1.702 -18.855 1.00 83.81 119 LEU A N 1
ATOM 939 C CA . LEU A 1 119 ? 7.213 -1.998 -17.968 1.00 83.81 119 LEU A CA 1
ATOM 940 C C . LEU A 1 119 ? 7.267 -1.195 -16.672 1.00 83.81 119 LEU A C 1
ATOM 942 O O . LEU A 1 119 ? 6.231 -0.747 -16.177 1.00 83.81 119 LEU A O 1
ATOM 946 N N . ALA A 1 120 ? 8.473 -1.037 -16.130 1.00 86.50 120 ALA A N 1
ATOM 947 C CA . ALA A 1 120 ? 8.718 -0.273 -14.926 1.00 86.50 120 ALA A CA 1
ATOM 948 C C . ALA A 1 120 ? 9.119 1.150 -15.316 1.00 86.50 120 ALA A C 1
ATOM 950 O O . ALA A 1 120 ? 10.107 1.360 -16.018 1.00 86.50 120 ALA A O 1
ATOM 951 N N . SER A 1 121 ? 8.338 2.126 -14.867 1.00 88.25 121 SER A N 1
ATOM 952 C CA . SER A 1 121 ? 8.614 3.544 -15.091 1.00 88.25 121 SER A CA 1
ATOM 953 C C . SER A 1 121 ? 9.067 4.187 -13.792 1.00 88.25 121 SER A C 1
ATOM 955 O O . SER A 1 121 ? 8.523 3.886 -12.727 1.00 88.25 121 SER A O 1
ATOM 957 N N . GLN A 1 122 ? 10.081 5.042 -13.891 1.00 91.25 122 GLN A N 1
ATOM 958 C CA . GLN A 1 122 ? 10.557 5.840 -12.767 1.00 91.25 122 GLN A CA 1
ATOM 959 C C . GLN A 1 122 ? 9.422 6.728 -12.258 1.00 91.25 122 GLN A C 1
ATOM 961 O O . GLN A 1 122 ? 8.649 7.266 -13.054 1.00 91.25 122 GLN A O 1
ATOM 966 N N . LEU A 1 123 ? 9.306 6.836 -10.940 1.00 91.94 123 LEU A N 1
ATOM 967 C CA . LEU A 1 123 ? 8.267 7.627 -10.310 1.00 91.94 123 LEU A CA 1
ATOM 968 C C . LEU A 1 123 ? 8.675 9.097 -10.222 1.00 91.94 123 LEU A C 1
ATOM 970 O O . LEU A 1 123 ? 9.848 9.456 -10.129 1.00 91.94 123 LEU A O 1
ATOM 974 N N . THR A 1 124 ? 7.657 9.940 -10.217 1.00 89.81 124 THR A N 1
ATOM 975 C CA . THR A 1 124 ? 7.708 11.375 -9.934 1.00 89.81 124 THR A CA 1
ATOM 976 C C . THR A 1 124 ? 6.575 11.714 -8.968 1.00 89.81 124 THR A C 1
ATOM 978 O O . THR A 1 124 ? 5.656 10.904 -8.812 1.00 89.81 124 THR A O 1
ATOM 981 N N . ALA A 1 125 ? 6.585 12.906 -8.369 1.00 86.50 125 ALA A N 1
ATOM 982 C CA . ALA A 1 125 ? 5.461 13.375 -7.553 1.00 86.50 125 ALA A CA 1
ATOM 983 C C . ALA A 1 125 ? 4.123 13.278 -8.324 1.00 86.50 125 ALA A C 1
ATOM 985 O O . ALA A 1 125 ? 3.155 12.707 -7.828 1.00 86.50 125 ALA A O 1
ATOM 986 N N . ASP A 1 126 ? 4.116 13.670 -9.605 1.00 87.69 126 ASP A N 1
ATOM 987 C CA . ASP A 1 126 ? 2.946 13.581 -10.500 1.00 87.69 126 ASP A CA 1
ATOM 988 C C . ASP A 1 126 ? 2.501 12.145 -10.831 1.00 87.69 126 ASP A C 1
ATOM 990 O O . ASP A 1 126 ? 1.397 11.914 -11.336 1.00 87.69 126 ASP A O 1
ATOM 994 N N . SER A 1 127 ? 3.360 11.150 -10.589 1.00 87.88 127 SER A N 1
ATOM 995 C CA . SER A 1 127 ? 3.009 9.742 -10.799 1.00 87.88 127 SER A CA 1
ATOM 996 C C . SER A 1 127 ? 2.007 9.250 -9.754 1.00 87.88 127 SER A C 1
ATOM 998 O O . SER A 1 127 ? 1.269 8.296 -10.015 1.00 87.88 127 SER A O 1
ATOM 1000 N N . VAL A 1 128 ? 1.965 9.891 -8.582 1.00 91.50 128 VAL A N 1
ATOM 1001 C CA . VAL A 1 128 ? 1.004 9.594 -7.524 1.00 91.50 128 VAL A CA 1
ATOM 1002 C C . VAL A 1 128 ? -0.306 10.300 -7.835 1.00 91.50 128 VAL A C 1
ATOM 1004 O O . VAL A 1 128 ? -0.414 11.520 -7.799 1.00 91.50 128 VAL A O 1
ATOM 1007 N N . LYS A 1 129 ? -1.343 9.512 -8.093 1.00 92.56 129 LYS A N 1
ATOM 1008 C CA . LYS A 1 129 ? -2.694 10.022 -8.315 1.00 92.56 129 LYS A CA 1
ATOM 1009 C C . LYS A 1 129 ? -3.493 9.847 -7.042 1.00 92.56 129 LYS A C 1
ATOM 1011 O O . LYS A 1 129 ? -3.420 8.785 -6.419 1.00 92.56 129 LYS A O 1
ATOM 1016 N N . SER A 1 130 ? -4.251 10.872 -6.675 1.00 94.00 130 SER A N 1
ATOM 1017 C CA . SER A 1 130 ? -5.079 10.879 -5.476 1.00 94.00 130 SER A CA 1
ATOM 1018 C C . SER A 1 130 ? -6.570 10.950 -5.807 1.00 94.00 130 SER A C 1
ATOM 1020 O O . SER A 1 130 ? -6.985 11.500 -6.827 1.00 94.00 130 SER A O 1
ATOM 1022 N N . TYR A 1 131 ? -7.377 10.363 -4.932 1.00 95.12 131 TYR A N 1
ATOM 1023 C CA . TYR A 1 131 ? -8.827 10.487 -4.894 1.00 95.12 131 TYR A CA 1
ATOM 1024 C C . TYR A 1 131 ? -9.246 10.637 -3.431 1.00 95.12 131 TYR A C 1
ATOM 1026 O O . TYR A 1 131 ? -8.791 9.865 -2.588 1.00 95.12 131 TYR A O 1
ATOM 1034 N N . ALA A 1 132 ? -10.062 11.641 -3.126 1.00 95.50 132 ALA A N 1
ATOM 1035 C CA . ALA A 1 132 ? -10.554 11.891 -1.777 1.00 95.50 132 ALA A CA 1
ATOM 1036 C C . ALA A 1 132 ? -11.988 11.376 -1.644 1.00 95.50 132 ALA A C 1
ATOM 1038 O O . ALA A 1 132 ? -12.808 11.581 -2.540 1.00 95.50 132 ALA A O 1
ATOM 1039 N N . VAL A 1 133 ? -12.269 10.710 -0.526 1.00 94.88 133 VAL A N 1
ATOM 1040 C CA . VAL A 1 133 ? -13.606 10.229 -0.173 1.00 94.88 133 VAL A CA 1
ATOM 1041 C C . VAL A 1 133 ? -14.037 10.895 1.125 1.00 94.88 133 VAL A C 1
ATOM 1043 O O . VAL A 1 133 ? -13.362 10.744 2.144 1.00 94.88 133 VAL A O 1
ATOM 1046 N N . ASP A 1 134 ? -15.159 11.606 1.090 1.00 94.50 134 ASP A N 1
ATOM 1047 C CA . ASP A 1 134 ? -15.708 12.287 2.262 1.00 94.50 134 ASP A CA 1
ATOM 1048 C C . ASP A 1 134 ? -16.249 11.288 3.290 1.00 94.50 134 ASP A C 1
ATOM 1050 O O . ASP A 1 134 ? -16.931 10.316 2.953 1.00 94.50 134 ASP A O 1
ATOM 1054 N N . VAL A 1 135 ? -15.956 11.542 4.565 1.00 94.56 135 VAL A N 1
ATOM 1055 C CA . VAL A 1 135 ? -16.366 10.700 5.690 1.00 94.56 135 VAL A CA 1
ATOM 1056 C C . VAL A 1 135 ? -17.379 11.446 6.550 1.00 94.56 135 VAL A C 1
ATOM 1058 O O . VAL A 1 135 ? -17.176 12.596 6.929 1.00 94.56 135 VAL A O 1
ATOM 1061 N N . SER A 1 136 ? -18.479 10.780 6.903 1.00 92.06 136 SER A N 1
ATOM 1062 C CA . SER A 1 136 ? -19.452 11.326 7.855 1.00 92.06 136 SER A CA 1
ATOM 1063 C C . SER A 1 136 ? -18.881 11.393 9.275 1.00 92.06 136 SER A C 1
ATOM 1065 O O . SER A 1 136 ? -18.177 10.479 9.699 1.00 92.06 136 SER A O 1
ATOM 1067 N N . ASP A 1 137 ? -19.286 12.401 10.051 1.00 89.31 137 ASP A N 1
ATOM 1068 C CA . ASP A 1 137 ? -18.786 12.655 11.415 1.00 89.31 137 ASP A CA 1
ATOM 1069 C C . ASP A 1 137 ? -18.834 11.435 12.348 1.00 89.31 137 ASP A C 1
ATOM 1071 O O . ASP A 1 137 ? -17.905 11.198 13.120 1.00 89.31 137 ASP A O 1
ATOM 1075 N N . GLU A 1 138 ? -19.889 10.621 12.243 1.00 89.31 138 GLU A N 1
ATOM 1076 C CA . GLU A 1 138 ? -20.048 9.388 13.025 1.00 89.31 138 GLU A CA 1
ATOM 1077 C C . GLU A 1 138 ? -18.876 8.410 12.817 1.00 89.31 138 GLU A C 1
ATOM 1079 O O . GLU A 1 138 ? -18.438 7.746 13.757 1.00 89.31 138 GLU A O 1
ATOM 1084 N N . LEU A 1 139 ? -18.355 8.332 11.588 1.00 91.94 139 LEU A N 1
ATOM 1085 C CA . LEU A 1 139 ? -17.315 7.389 11.180 1.00 91.94 139 LEU A CA 1
ATOM 1086 C C . LEU A 1 139 ? -15.895 7.914 11.412 1.00 91.94 139 LEU A C 1
ATOM 1088 O O . LEU A 1 139 ? -14.958 7.118 11.393 1.00 91.94 139 LEU A O 1
ATOM 1092 N N . CYS A 1 140 ? -15.707 9.210 11.672 1.00 92.31 140 CYS A N 1
ATOM 1093 C CA . CYS A 1 140 ? -14.375 9.773 11.910 1.00 92.31 140 CYS A CA 1
ATOM 1094 C C . CYS A 1 140 ? -13.666 9.058 13.070 1.00 92.31 140 CYS A C 1
ATOM 1096 O O . CYS A 1 140 ? -12.526 8.622 12.937 1.00 92.31 140 CYS A O 1
ATOM 1098 N N . SER A 1 141 ? -14.378 8.837 14.182 1.00 88.12 141 SER A N 1
ATOM 1099 C CA . SER A 1 141 ? -13.834 8.115 15.341 1.00 88.12 141 SER A CA 1
ATOM 1100 C C . SER A 1 141 ? -13.394 6.684 15.000 1.00 88.12 141 SER A C 1
ATOM 1102 O O . SER A 1 141 ? -12.363 6.219 15.498 1.00 88.12 141 SER A O 1
ATOM 1104 N N . TYR A 1 142 ? -14.149 6.021 14.118 1.00 91.19 142 TYR A N 1
ATOM 1105 C CA . TYR A 1 142 ? -13.893 4.666 13.647 1.00 91.19 142 TYR A CA 1
ATOM 1106 C C . TYR A 1 142 ? -12.635 4.596 12.780 1.00 91.19 142 TYR A C 1
ATOM 1108 O O . TYR A 1 142 ? -11.828 3.692 12.974 1.00 91.19 142 TYR A O 1
ATOM 1116 N N . PHE A 1 143 ? -12.425 5.550 11.871 1.00 93.00 143 PHE A N 1
ATOM 1117 C CA . PHE A 1 143 ? -11.236 5.564 11.016 1.00 93.00 143 PHE A CA 1
ATOM 1118 C C . PHE A 1 143 ? -9.960 6.005 11.740 1.00 93.00 143 PHE A C 1
ATOM 1120 O O . PHE A 1 143 ? -8.886 5.539 11.368 1.00 93.00 143 PHE A O 1
ATOM 1127 N N . THR A 1 144 ? -10.059 6.825 12.792 1.00 89.75 144 THR A N 1
ATOM 1128 C CA . THR A 1 144 ? -8.895 7.229 13.600 1.00 89.75 144 THR A CA 1
ATOM 1129 C C . THR A 1 144 ? -8.376 6.110 14.505 1.00 89.75 144 THR A C 1
ATOM 1131 O O . THR A 1 144 ? -7.168 5.936 14.628 1.00 89.75 144 THR A O 1
ATOM 1134 N N . HIS A 1 145 ? -9.267 5.361 15.164 1.00 84.44 145 HIS A N 1
ATOM 1135 C CA . HIS A 1 145 ? -8.879 4.405 16.217 1.00 84.44 145 HIS A CA 1
ATOM 1136 C C . HIS A 1 145 ? -9.117 2.940 15.844 1.00 84.44 145 HIS A C 1
ATOM 1138 O O . HIS A 1 145 ? -8.706 2.035 16.573 1.00 84.44 145 HIS A O 1
ATOM 1144 N N . GLY A 1 146 ? -9.836 2.684 14.754 1.00 76.94 146 GLY A N 1
ATOM 1145 C CA . GLY A 1 146 ? -10.148 1.333 14.325 1.00 76.94 146 GLY A CA 1
ATOM 1146 C C . GLY A 1 146 ? -8.923 0.621 13.761 1.00 76.94 146 GLY A C 1
ATOM 1147 O O . GLY A 1 146 ? -8.128 1.188 13.018 1.00 76.94 146 GLY A O 1
ATOM 1148 N N . VAL A 1 147 ? -8.816 -0.669 14.068 1.00 78.38 147 VAL A N 1
ATOM 1149 C CA . VAL A 1 147 ? -7.856 -1.575 13.430 1.00 78.38 147 VAL A CA 1
ATOM 1150 C C . VAL A 1 147 ? -8.492 -2.153 12.165 1.00 78.38 147 VAL A C 1
ATOM 1152 O O . VAL A 1 147 ? -9.689 -2.466 12.151 1.00 78.38 147 VAL A O 1
ATOM 1155 N N . ASP A 1 148 ? -7.704 -2.301 11.098 1.00 83.81 148 ASP A N 1
ATOM 1156 C CA . ASP A 1 148 ? -8.136 -2.896 9.826 1.00 83.81 148 ASP A CA 1
ATOM 1157 C C . ASP A 1 148 ? -9.407 -2.247 9.246 1.00 83.81 148 ASP A C 1
ATOM 1159 O O . ASP A 1 148 ? -10.318 -2.918 8.736 1.00 83.81 148 ASP A O 1
ATOM 1163 N N . THR A 1 149 ? -9.500 -0.923 9.355 1.00 88.56 149 THR A N 1
ATOM 1164 C CA . THR A 1 149 ? -10.629 -0.120 8.855 1.00 88.56 149 THR A CA 1
ATOM 1165 C C . THR A 1 149 ? -10.712 -0.148 7.330 1.00 88.56 149 THR A C 1
ATOM 1167 O O . THR A 1 149 ? -11.803 -0.159 6.767 1.00 88.56 149 THR A O 1
ATOM 1170 N N . PHE A 1 150 ? -9.568 -0.269 6.654 1.00 91.12 150 PHE A N 1
ATOM 1171 C CA . PHE A 1 150 ? -9.456 -0.268 5.193 1.00 91.12 150 PHE A CA 1
ATOM 1172 C C . PHE A 1 150 ? -9.364 -1.651 4.547 1.00 91.12 150 PHE A C 1
ATOM 1174 O O . PHE A 1 150 ? -9.346 -1.748 3.320 1.00 91.12 150 PHE A O 1
ATOM 1181 N N . LYS A 1 151 ? -9.331 -2.722 5.348 1.00 89.88 151 LYS A N 1
ATOM 1182 C CA . LYS A 1 151 ? -9.052 -4.088 4.880 1.00 89.88 151 LYS A CA 1
ATOM 1183 C C . LYS A 1 151 ? -9.960 -4.527 3.728 1.00 89.88 151 LYS A C 1
ATOM 1185 O O . LYS A 1 151 ? -9.472 -5.050 2.736 1.00 89.88 151 LYS A O 1
ATOM 1190 N N . MET A 1 152 ? -11.259 -4.223 3.812 1.00 88.31 152 MET A N 1
ATOM 1191 C CA . MET A 1 152 ? -12.218 -4.564 2.754 1.00 88.31 152 MET A CA 1
ATOM 1192 C C . MET A 1 152 ? -11.841 -3.924 1.409 1.00 88.31 152 MET A C 1
ATOM 1194 O O . MET A 1 152 ? -11.802 -4.619 0.395 1.00 88.31 152 MET A O 1
ATOM 1198 N N . LEU A 1 153 ? -11.512 -2.626 1.390 1.00 90.44 153 LEU A N 1
ATOM 1199 C CA . LEU A 1 153 ? -11.098 -1.949 0.158 1.00 90.44 153 LEU A CA 1
ATOM 1200 C C . LEU A 1 153 ? -9.761 -2.479 -0.356 1.00 90.44 153 LEU A C 1
ATOM 1202 O O . LEU A 1 153 ? -9.618 -2.659 -1.559 1.00 90.44 153 LEU A O 1
ATOM 1206 N N . GLN A 1 154 ? -8.804 -2.752 0.533 1.00 91.25 154 GLN A N 1
ATOM 1207 C CA . GLN A 1 154 ? -7.492 -3.287 0.154 1.00 91.25 154 GLN A CA 1
ATOM 1208 C C . GLN A 1 154 ? -7.583 -4.693 -0.458 1.00 91.25 154 GLN A C 1
ATOM 1210 O O . GLN A 1 154 ? -6.821 -5.007 -1.369 1.00 91.25 154 GLN A O 1
ATOM 1215 N N . GLU A 1 155 ? -8.522 -5.520 0.010 1.00 91.12 155 GLU A N 1
ATOM 1216 C CA . GLU A 1 155 ? -8.786 -6.859 -0.535 1.00 91.12 155 GLU A CA 1
ATOM 1217 C C . GLU A 1 155 ? -9.461 -6.808 -1.915 1.00 91.12 155 GLU A C 1
ATOM 1219 O O . GLU A 1 155 ? -9.110 -7.584 -2.802 1.00 91.12 155 GLU A O 1
ATOM 1224 N N . HIS A 1 156 ? -10.406 -5.885 -2.125 1.00 91.19 156 HIS A N 1
ATOM 1225 C CA . HIS A 1 156 ? -11.152 -5.780 -3.388 1.00 91.19 156 HIS A CA 1
ATOM 1226 C C . HIS A 1 156 ? -10.427 -4.953 -4.454 1.00 91.19 156 HIS A C 1
ATOM 1228 O O . HIS A 1 156 ? -10.616 -5.170 -5.652 1.00 91.19 156 HIS A O 1
ATOM 1234 N N . VAL A 1 157 ? -9.610 -3.991 -4.027 1.00 92.69 157 VAL A N 1
ATOM 1235 C CA . VAL A 1 157 ? -8.879 -3.075 -4.898 1.00 92.69 157 VAL A CA 1
ATOM 1236 C C . VAL A 1 157 ? -7.400 -3.104 -4.506 1.00 92.69 157 VAL A C 1
ATOM 1238 O O . VAL A 1 157 ? -6.968 -2.349 -3.633 1.00 92.69 157 VAL A O 1
ATOM 1241 N N . PRO A 1 158 ? -6.584 -3.960 -5.146 1.00 88.81 158 PRO A N 1
ATOM 1242 C CA . PRO A 1 158 ? -5.156 -3.996 -4.875 1.00 88.81 158 PRO A CA 1
ATOM 1243 C C . PRO A 1 158 ? -4.461 -2.734 -5.412 1.00 88.81 158 PRO A C 1
ATOM 1245 O O . PRO A 1 158 ? -5.013 -1.964 -6.200 1.00 88.81 158 PRO A O 1
ATOM 1248 N N . LYS A 1 159 ? -3.191 -2.545 -5.032 1.00 89.94 159 LYS A N 1
ATOM 1249 C CA . LYS A 1 159 ? -2.324 -1.447 -5.520 1.00 89.94 159 LYS A CA 1
ATOM 1250 C C . LYS A 1 159 ? -2.815 -0.029 -5.179 1.00 89.94 159 LYS A C 1
ATOM 1252 O O . LYS A 1 159 ? -2.512 0.927 -5.897 1.00 89.94 159 LYS A O 1
ATOM 1257 N N . ILE A 1 160 ? -3.502 0.114 -4.053 1.00 93.25 160 ILE A N 1
ATOM 1258 C CA . ILE A 1 160 ? -3.844 1.408 -3.452 1.00 93.25 160 ILE A CA 1
ATOM 1259 C C . ILE A 1 160 ? -3.105 1.600 -2.126 1.00 93.25 160 ILE A C 1
ATOM 1261 O O . ILE A 1 160 ? -2.650 0.635 -1.502 1.00 93.25 160 ILE A O 1
ATOM 1265 N N . HIS A 1 161 ? -2.972 2.855 -1.723 1.00 92.81 161 HIS A N 1
ATOM 1266 C CA . HIS A 1 161 ? -2.583 3.282 -0.387 1.00 92.81 161 HIS A CA 1
ATOM 1267 C C . HIS A 1 161 ? -3.695 4.189 0.159 1.00 92.81 161 HIS A C 1
ATOM 1269 O O . HIS A 1 161 ? -4.236 5.009 -0.582 1.00 92.81 161 HIS A O 1
ATOM 1275 N N . LEU A 1 162 ? -4.075 3.997 1.421 1.00 93.00 162 LEU A N 1
ATOM 1276 C CA . LEU A 1 162 ? -5.229 4.637 2.052 1.00 93.00 162 LEU A CA 1
ATOM 1277 C C . LEU A 1 162 ? -4.779 5.277 3.360 1.00 93.00 162 LEU A C 1
ATOM 1279 O O . LEU A 1 162 ? -4.173 4.599 4.188 1.00 93.00 162 LEU A O 1
ATOM 1283 N N . LYS A 1 163 ? -5.110 6.554 3.547 1.00 92.69 163 LYS A N 1
ATOM 1284 C CA . LYS A 1 163 ? -4.838 7.296 4.779 1.00 92.69 163 LYS A CA 1
ATOM 1285 C C . LYS A 1 163 ? -6.053 8.141 5.129 1.00 92.69 163 LYS A C 1
ATOM 1287 O O . LYS A 1 163 ? -6.604 8.811 4.259 1.00 92.69 163 LYS A O 1
ATOM 1292 N N . PHE A 1 164 ? -6.489 8.078 6.382 1.00 94.31 164 PHE A N 1
ATOM 1293 C CA . PHE A 1 164 ? -7.536 8.964 6.878 1.00 94.31 164 PHE A CA 1
ATOM 1294 C C . PHE A 1 164 ? -6.913 10.267 7.367 1.00 94.31 164 PHE A C 1
ATOM 1296 O O . PHE A 1 164 ? -5.937 10.239 8.115 1.00 94.31 164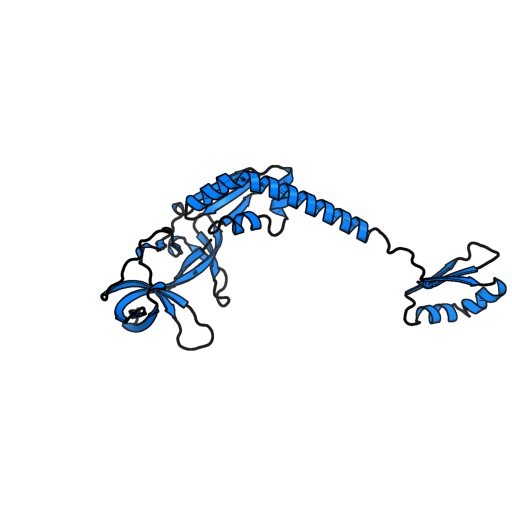 PHE A O 1
ATOM 1303 N N . ASP A 1 165 ? -7.492 11.378 6.932 1.00 93.00 165 ASP A N 1
ATOM 1304 C CA . ASP A 1 165 ? -7.202 12.722 7.405 1.00 93.00 165 ASP A CA 1
ATOM 1305 C C . ASP A 1 165 ? -8.329 13.162 8.362 1.00 93.00 165 ASP A C 1
ATOM 1307 O O . ASP A 1 165 ? -9.453 13.418 7.907 1.00 93.00 165 ASP A O 1
ATOM 1311 N N . PRO A 1 166 ? -8.064 13.223 9.683 1.00 91.06 166 PRO A N 1
ATOM 1312 C CA . PRO A 1 166 ? -9.053 13.641 10.673 1.00 91.06 166 PRO A CA 1
ATOM 1313 C C . PRO A 1 166 ? -9.478 15.106 10.544 1.00 91.06 166 PRO A C 1
ATOM 1315 O O . PRO A 1 166 ? -10.621 15.421 10.880 1.00 91.06 166 PRO A O 1
ATOM 1318 N N . ASP A 1 167 ? -8.591 15.983 10.067 1.00 91.25 167 ASP A N 1
ATOM 1319 C CA . ASP A 1 167 ? -8.836 17.426 10.000 1.00 91.25 167 ASP A CA 1
ATOM 1320 C C . ASP A 1 167 ? -9.750 17.753 8.817 1.00 91.25 167 ASP A C 1
ATOM 1322 O O . ASP A 1 167 ? -10.738 18.479 8.959 1.00 91.25 167 ASP A O 1
ATOM 1326 N N . ALA A 1 168 ? -9.470 17.147 7.659 1.00 92.25 168 ALA A N 1
ATOM 1327 C CA . ALA A 1 168 ? -10.304 17.269 6.464 1.00 92.25 168 ALA 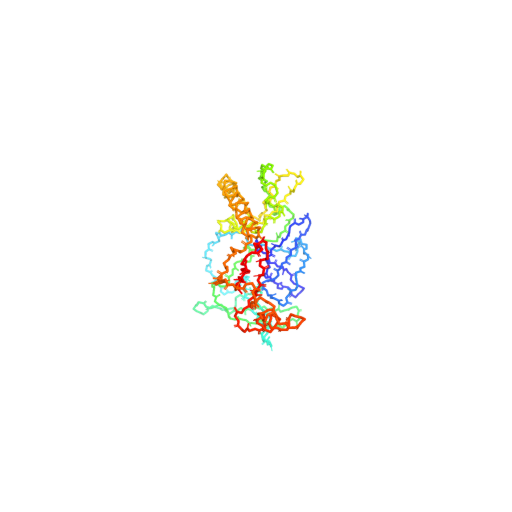A CA 1
ATOM 1328 C C . ALA A 1 168 ? -11.545 16.356 6.487 1.00 92.25 168 ALA A C 1
ATOM 1330 O O . ALA A 1 168 ? -12.444 16.535 5.667 1.00 92.25 168 ALA A O 1
ATOM 1331 N N . LYS A 1 169 ? -11.607 15.381 7.408 1.00 94.31 169 LYS A N 1
ATOM 1332 C CA . LYS A 1 169 ? -12.632 14.318 7.467 1.00 94.31 169 LYS A CA 1
ATOM 1333 C C . LYS A 1 169 ? -12.739 13.540 6.153 1.00 94.31 169 LYS A C 1
ATOM 1335 O O . LYS A 1 169 ? -13.829 13.229 5.671 1.00 94.31 169 LYS A O 1
ATOM 1340 N N . GLN A 1 170 ? -11.590 13.215 5.572 1.00 95.62 170 GLN A N 1
ATOM 1341 C CA . GLN A 1 170 ? -11.498 12.566 4.268 1.00 95.62 170 GLN A CA 1
ATOM 1342 C C . GLN A 1 170 ? -10.575 11.356 4.314 1.00 95.62 170 GLN A C 1
ATOM 1344 O O . GLN A 1 170 ? -9.573 11.330 5.023 1.00 95.62 170 GLN A O 1
ATOM 1349 N N . ILE A 1 171 ? -10.892 10.342 3.515 1.00 94.88 171 ILE A N 1
ATOM 1350 C CA . ILE A 1 171 ? -9.964 9.251 3.219 1.00 94.88 171 ILE A CA 1
ATOM 1351 C C . ILE A 1 171 ? -9.261 9.594 1.914 1.00 94.88 171 ILE A C 1
ATOM 1353 O O . ILE A 1 171 ? -9.882 9.657 0.852 1.00 94.88 171 ILE A O 1
ATOM 1357 N N . ILE A 1 172 ? -7.951 9.795 2.000 1.00 94.88 172 ILE A N 1
ATOM 1358 C CA . ILE A 1 172 ? -7.089 10.060 0.857 1.00 94.88 172 ILE A CA 1
ATOM 1359 C C . ILE A 1 172 ? -6.621 8.717 0.302 1.00 94.88 172 ILE A C 1
ATOM 1361 O O . ILE A 1 172 ? -5.891 7.962 0.950 1.00 94.88 172 ILE A O 1
ATOM 1365 N N . VAL A 1 173 ? -7.040 8.425 -0.925 1.00 95.12 173 VAL A N 1
ATOM 1366 C CA . VAL A 1 173 ? -6.672 7.219 -1.664 1.00 95.12 173 VAL A CA 1
ATOM 1367 C C . VAL A 1 173 ? -5.612 7.583 -2.686 1.00 95.12 173 VAL A C 1
ATOM 1369 O O . VAL A 1 173 ? -5.860 8.406 -3.561 1.00 95.12 173 VAL A O 1
ATOM 1372 N N . LYS A 1 174 ? -4.438 6.959 -2.608 1.00 94.25 174 LYS A N 1
ATOM 1373 C CA . LYS A 1 174 ? -3.320 7.181 -3.532 1.00 94.25 174 LYS A CA 1
ATOM 1374 C C . LYS A 1 174 ? -3.009 5.913 -4.331 1.00 94.25 174 LYS A C 1
ATOM 1376 O O . LYS A 1 174 ? -3.064 4.803 -3.802 1.00 94.25 174 LYS A O 1
ATOM 1381 N N . SER A 1 175 ? -2.680 6.064 -5.612 1.00 93.81 175 SER A N 1
ATOM 1382 C CA . SER A 1 175 ? -2.217 4.970 -6.479 1.00 93.81 175 SER A CA 1
ATOM 1383 C C . SER A 1 175 ? -1.369 5.500 -7.638 1.00 93.81 175 SER A C 1
ATOM 1385 O O . SER A 1 175 ? -1.531 6.640 -8.065 1.00 93.81 175 SER A O 1
ATOM 1387 N N . PHE A 1 176 ? -0.508 4.655 -8.209 1.00 91.44 176 PHE A N 1
ATOM 1388 C CA . PHE A 1 176 ? 0.246 4.976 -9.432 1.00 91.44 176 PHE A CA 1
ATOM 1389 C C . PHE A 1 176 ? -0.584 4.813 -10.721 1.00 91.44 176 PHE A C 1
ATOM 1391 O O . PHE A 1 176 ? -0.142 5.162 -11.816 1.00 91.44 176 PHE A O 1
ATOM 1398 N N . SER A 1 177 ? -1.807 4.278 -10.621 1.00 88.94 177 SER A N 1
ATOM 1399 C CA . SER A 1 177 ? -2.718 4.081 -11.752 1.00 88.94 177 SER A CA 1
ATOM 1400 C C . SER A 1 177 ? -4.102 4.652 -11.458 1.00 88.94 177 SER A C 1
ATOM 1402 O O . SER A 1 177 ? -4.575 4.650 -10.328 1.00 88.94 177 SER A O 1
ATOM 1404 N N . ILE A 1 178 ? -4.788 5.116 -12.505 1.00 90.19 178 ILE A N 1
ATOM 1405 C CA . ILE A 1 178 ? -6.155 5.661 -12.399 1.00 90.19 178 ILE A CA 1
ATOM 1406 C C . ILE A 1 178 ? -7.179 4.537 -12.202 1.00 90.19 178 ILE A C 1
ATOM 1408 O O . ILE A 1 178 ? -8.234 4.748 -11.611 1.00 90.19 178 ILE A O 1
ATOM 1412 N N . LYS A 1 179 ? -6.896 3.336 -12.716 1.00 91.38 179 LYS A N 1
ATOM 1413 C CA . LYS A 1 179 ? -7.851 2.220 -12.728 1.00 91.38 179 LYS A CA 1
ATOM 1414 C C . LYS A 1 179 ? -8.273 1.793 -11.308 1.00 91.38 179 LYS A C 1
ATOM 1416 O O . LYS A 1 179 ? -9.481 1.752 -11.085 1.00 91.38 179 LYS A O 1
ATOM 1421 N N . PRO A 1 180 ? -7.353 1.573 -10.344 1.00 92.75 180 PRO A N 1
ATOM 1422 C CA . PRO A 1 180 ? -7.730 1.318 -8.952 1.00 92.75 180 PRO A CA 1
ATOM 1423 C C . PRO A 1 180 ? -8.535 2.463 -8.326 1.00 92.75 180 PRO A C 1
ATOM 1425 O O . PRO A 1 180 ? -9.524 2.213 -7.650 1.00 92.75 180 PRO A O 1
ATOM 1428 N N . LEU A 1 181 ? -8.188 3.726 -8.610 1.00 93.94 181 LEU A N 1
ATOM 1429 C CA . LEU A 1 181 ? -8.925 4.881 -8.074 1.00 93.94 181 LEU A CA 1
ATOM 1430 C C . LEU A 1 181 ? -10.383 4.906 -8.551 1.00 93.94 181 LEU A C 1
ATOM 1432 O O . LEU A 1 181 ? -11.289 5.126 -7.755 1.00 93.94 181 LEU A O 1
ATOM 1436 N N . LYS A 1 182 ? -10.629 4.596 -9.830 1.00 94.75 182 LYS A N 1
ATOM 1437 C CA . LYS A 1 182 ? -11.994 4.457 -10.363 1.00 94.75 182 LYS A CA 1
ATOM 1438 C C . LYS A 1 182 ? -12.761 3.303 -9.716 1.00 94.75 182 LYS A C 1
ATOM 1440 O O . LYS A 1 182 ? -13.963 3.419 -9.512 1.00 94.75 182 LYS A O 1
ATOM 1445 N N . GLN A 1 183 ? -12.091 2.196 -9.395 1.00 94.75 183 GLN A N 1
ATOM 1446 C CA . GLN A 1 183 ? -12.727 1.090 -8.671 1.00 94.75 183 GLN A CA 1
ATOM 1447 C C . GLN A 1 183 ? -13.134 1.518 -7.260 1.00 94.75 183 GLN A C 1
ATOM 1449 O O . GLN A 1 183 ? -14.253 1.230 -6.847 1.00 94.75 183 GLN A O 1
ATOM 1454 N N . VAL A 1 184 ? -12.277 2.263 -6.555 1.00 95.50 184 VAL A N 1
ATOM 1455 C CA . VAL A 1 184 ? -12.631 2.838 -5.250 1.00 95.50 184 VAL A CA 1
ATOM 1456 C C . VAL A 1 184 ? -13.809 3.799 -5.372 1.00 95.50 184 VAL A C 1
ATOM 1458 O O . VAL A 1 184 ? -14.742 3.692 -4.588 1.00 95.50 184 VAL A O 1
ATOM 1461 N N . GLN A 1 185 ? -13.826 4.671 -6.383 1.00 95.00 185 GLN A N 1
ATOM 1462 C CA . GLN A 1 185 ? -14.951 5.579 -6.632 1.00 95.00 185 GLN A CA 1
ATOM 1463 C C . GLN A 1 185 ? -16.286 4.834 -6.813 1.00 95.00 185 GLN A C 1
ATOM 1465 O O . GLN A 1 185 ? -17.318 5.308 -6.353 1.00 95.00 185 GLN A O 1
ATOM 1470 N N . ILE A 1 186 ? -16.281 3.665 -7.460 1.00 95.25 186 ILE A N 1
ATOM 1471 C CA . ILE A 1 186 ? -17.484 2.830 -7.615 1.00 95.25 186 ILE A CA 1
ATOM 1472 C C . ILE A 1 186 ? -17.866 2.152 -6.289 1.00 95.25 186 ILE A C 1
ATOM 1474 O O . ILE A 1 186 ? -19.046 2.002 -5.986 1.00 95.25 186 ILE A O 1
ATOM 1478 N N . LEU A 1 187 ? -16.877 1.727 -5.498 1.00 94.38 187 LEU A N 1
ATOM 1479 C CA . LEU A 1 187 ? -17.089 0.967 -4.263 1.00 94.38 187 LEU A CA 1
ATOM 1480 C C . LEU A 1 187 ? -17.291 1.836 -3.013 1.00 94.38 187 LEU A C 1
ATOM 1482 O O . LEU A 1 187 ? -17.651 1.292 -1.969 1.00 94.38 187 LEU A O 1
ATOM 1486 N N . GLN A 1 188 ? -17.076 3.152 -3.091 1.00 94.44 188 GLN A N 1
ATOM 1487 C CA . GLN A 1 188 ? -17.053 4.039 -1.924 1.00 94.44 188 GLN A CA 1
ATOM 1488 C C . GLN A 1 188 ? -18.342 3.975 -1.093 1.00 94.44 188 GLN A C 1
ATOM 1490 O O . GLN A 1 188 ? -18.265 3.850 0.126 1.00 94.44 188 GLN A O 1
ATOM 1495 N N . ASP A 1 189 ? -19.516 3.949 -1.729 1.00 93.81 189 ASP A N 1
ATOM 1496 C CA . ASP A 1 189 ? -20.805 3.927 -1.022 1.00 93.81 189 ASP A CA 1
ATOM 1497 C C . ASP A 1 189 ? -20.994 2.614 -0.258 1.00 93.81 189 ASP A C 1
ATOM 1499 O O . ASP A 1 189 ? -21.393 2.588 0.909 1.00 93.81 189 ASP A O 1
ATOM 1503 N N . THR A 1 190 ? -20.629 1.503 -0.906 1.00 94.44 190 THR A N 1
ATOM 1504 C CA . THR A 1 190 ? -20.657 0.168 -0.293 1.00 94.44 190 THR A CA 1
ATOM 1505 C C . THR A 1 190 ? -19.671 0.096 0.868 1.00 94.44 190 THR A C 1
ATOM 1507 O O . THR A 1 190 ? -19.977 -0.461 1.922 1.00 94.44 190 THR A O 1
ATOM 1510 N N . PHE A 1 191 ? -18.494 0.697 0.703 1.00 94.44 191 PHE A N 1
ATOM 1511 C CA . PHE A 1 191 ? -17.477 0.765 1.739 1.00 94.44 191 PHE A CA 1
ATOM 1512 C C . PHE A 1 191 ? -17.912 1.588 2.952 1.00 94.44 191 PHE A C 1
ATOM 1514 O O . PHE A 1 191 ? -17.718 1.133 4.082 1.00 94.44 191 PHE A O 1
ATOM 1521 N N . MET A 1 192 ? -18.548 2.741 2.751 1.00 94.69 192 MET A N 1
ATOM 1522 C CA . MET A 1 192 ? -19.065 3.557 3.852 1.00 94.69 192 MET A CA 1
ATOM 1523 C C . MET A 1 192 ? -20.182 2.841 4.608 1.00 94.69 192 MET A C 1
ATOM 1525 O O . MET A 1 192 ? -20.171 2.801 5.841 1.00 94.69 192 MET A O 1
ATOM 1529 N N . LEU A 1 193 ? -21.100 2.192 3.886 1.00 93.62 193 LEU A N 1
ATOM 1530 C CA . LEU A 1 193 ? -22.158 1.389 4.495 1.00 93.62 193 LEU A CA 1
ATOM 1531 C C . LEU A 1 193 ? -21.584 0.230 5.323 1.00 93.62 193 LEU A C 1
ATOM 1533 O O . LEU A 1 193 ? -21.971 0.038 6.478 1.00 93.62 193 LEU A O 1
ATOM 1537 N N . HIS A 1 194 ? -20.629 -0.512 4.761 1.00 93.00 194 HIS A N 1
ATOM 1538 C CA . HIS A 1 194 ? -19.959 -1.612 5.451 1.00 93.00 194 HIS A CA 1
ATOM 1539 C C . HIS A 1 194 ? -19.197 -1.126 6.695 1.00 93.00 194 HIS A C 1
ATOM 1541 O O . HIS A 1 194 ? -19.279 -1.740 7.761 1.00 93.00 194 HIS A O 1
ATOM 1547 N N . SER A 1 195 ? -18.504 0.011 6.596 1.00 93.81 195 SER A N 1
ATOM 1548 C CA . SER A 1 195 ? -17.784 0.627 7.717 1.00 93.81 195 SER A CA 1
ATOM 1549 C C . SER A 1 195 ? -18.734 1.014 8.851 1.00 93.81 195 SER A C 1
ATOM 1551 O O . SER A 1 195 ? -18.464 0.703 10.012 1.00 93.81 195 SER A O 1
ATOM 1553 N N . LYS A 1 196 ? -19.902 1.586 8.526 1.00 93.56 196 LYS A N 1
ATOM 1554 C CA . LYS A 1 196 ? -20.949 1.901 9.509 1.00 93.56 196 LYS A CA 1
ATOM 1555 C C . LYS A 1 196 ? -21.476 0.657 10.218 1.00 93.56 196 LYS A C 1
ATOM 1557 O O . LYS A 1 196 ? -21.582 0.652 11.445 1.00 93.56 196 LYS A O 1
ATOM 1562 N N . GLN A 1 197 ? -21.757 -0.412 9.478 1.00 93.44 197 GLN A N 1
ATOM 1563 C CA . GLN A 1 197 ? -22.203 -1.681 10.062 1.00 93.44 197 GLN A CA 1
ATOM 1564 C C . GLN A 1 197 ? -21.136 -2.290 10.983 1.00 93.44 197 GLN A C 1
ATOM 1566 O O . GLN A 1 197 ? -21.448 -2.702 12.104 1.00 93.44 197 GLN A O 1
ATOM 1571 N N . LYS A 1 198 ? -19.868 -2.298 10.549 1.00 92.75 198 LYS A N 1
ATOM 1572 C CA . LYS A 1 198 ? -18.741 -2.808 11.343 1.00 92.75 198 LYS A CA 1
ATOM 1573 C C . LYS A 1 198 ? -18.534 -1.987 12.618 1.00 92.75 198 LYS A C 1
ATOM 1575 O O . LYS A 1 198 ? -18.384 -2.575 13.686 1.00 92.75 198 LYS A O 1
ATOM 1580 N N . MET A 1 199 ? -18.610 -0.658 12.542 1.00 92.88 199 MET A N 1
ATOM 1581 C CA . MET A 1 199 ? -18.561 0.226 13.712 1.00 92.88 199 MET A CA 1
ATOM 1582 C C . MET A 1 199 ? -19.685 -0.092 14.712 1.00 92.88 199 MET A C 1
ATOM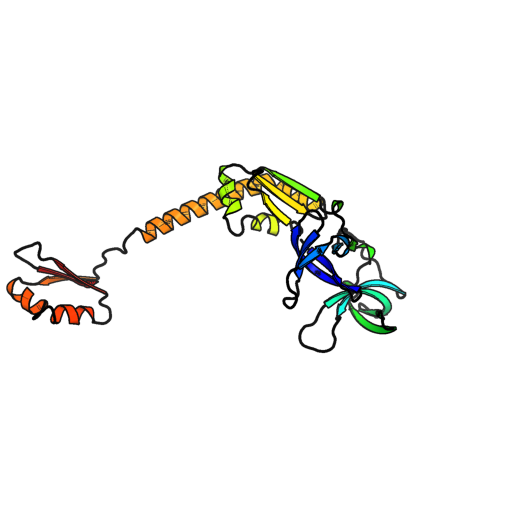 1584 O O . MET A 1 199 ? -19.424 -0.282 15.898 1.00 92.88 199 MET A O 1
ATOM 1588 N N . GLN A 1 200 ? -20.931 -0.222 14.246 1.00 91.94 200 GLN A N 1
ATOM 1589 C CA . GLN A 1 200 ? -22.069 -0.553 15.113 1.00 91.94 200 GLN A CA 1
ATOM 1590 C C . GLN A 1 200 ? -21.933 -1.928 15.781 1.00 91.94 200 GLN A C 1
ATOM 1592 O O . GLN A 1 200 ? -22.368 -2.108 16.919 1.00 91.94 200 GLN A O 1
ATOM 1597 N N . LEU A 1 201 ? -21.362 -2.913 15.084 1.00 92.38 201 LEU A N 1
ATOM 1598 C CA . LEU A 1 201 ? -21.074 -4.233 15.650 1.00 92.38 201 LEU A CA 1
ATOM 1599 C C . LEU A 1 201 ? -19.994 -4.156 16.732 1.00 92.38 201 LEU A C 1
ATOM 1601 O O . LEU A 1 201 ? -20.161 -4.748 17.796 1.00 92.38 201 LEU A O 1
ATOM 1605 N N . LEU A 1 202 ? -18.918 -3.407 16.484 1.00 90.75 202 LEU A N 1
ATOM 1606 C CA . LEU A 1 202 ? -17.840 -3.213 17.453 1.00 90.75 202 LEU A CA 1
ATOM 1607 C C . LEU A 1 202 ? -18.335 -2.509 18.718 1.00 90.75 202 LEU A C 1
ATOM 1609 O O . LEU A 1 202 ? -18.012 -2.966 19.813 1.00 90.75 202 LEU A O 1
ATOM 1613 N N . ASN A 1 203 ? -19.170 -1.476 18.580 1.00 89.50 203 ASN A N 1
ATOM 1614 C CA . ASN A 1 203 ? -19.759 -0.775 19.722 1.00 89.50 203 ASN A CA 1
ATOM 1615 C C . ASN A 1 203 ? -20.640 -1.711 20.561 1.00 89.50 203 ASN A C 1
ATOM 1617 O O . ASN A 1 203 ? -20.412 -1.847 21.761 1.00 89.50 203 ASN A O 1
ATOM 1621 N N . ARG A 1 204 ? -21.562 -2.454 19.927 1.00 92.75 204 ARG A N 1
ATOM 1622 C CA . ARG A 1 204 ? -22.398 -3.456 20.620 1.00 92.75 204 ARG A CA 1
ATOM 1623 C C . ARG A 1 204 ? -21.565 -4.530 21.311 1.00 92.75 204 ARG A C 1
ATOM 1625 O O . ARG A 1 204 ? -21.870 -4.948 22.426 1.00 92.75 204 ARG A O 1
ATOM 1632 N N . HIS A 1 205 ? -20.500 -4.985 20.662 1.00 91.00 205 HIS A N 1
ATOM 1633 C CA . HIS A 1 205 ? -19.591 -5.964 21.237 1.00 91.00 205 HIS A CA 1
ATOM 1634 C C . HIS A 1 205 ? -18.819 -5.394 22.438 1.00 91.00 205 HIS A C 1
ATOM 1636 O O . HIS A 1 205 ? -18.666 -6.081 23.447 1.00 91.00 205 HIS A O 1
ATOM 1642 N N . GLN A 1 206 ? -18.373 -4.137 22.375 1.00 89.12 206 GLN A N 1
ATOM 1643 C CA . GLN A 1 206 ? -17.717 -3.466 23.498 1.00 89.12 206 GLN A CA 1
ATOM 1644 C C . GLN A 1 206 ? -18.677 -3.268 24.677 1.00 89.12 206 GLN A C 1
ATOM 1646 O O . GLN A 1 206 ? -18.289 -3.502 25.819 1.00 89.12 206 GLN A O 1
ATOM 1651 N N . GLU A 1 207 ? -19.927 -2.888 24.417 1.00 90.75 207 GLU A N 1
ATOM 1652 C CA . GLU A 1 207 ? -20.976 -2.777 25.436 1.00 90.75 207 GLU A CA 1
ATOM 1653 C C . GLU A 1 207 ? -21.282 -4.129 26.080 1.00 90.75 207 GLU A C 1
ATOM 1655 O O . GLU A 1 207 ? -21.269 -4.237 27.302 1.00 90.75 207 GLU A O 1
ATOM 1660 N N . THR A 1 208 ? -21.448 -5.183 25.277 1.00 88.44 208 THR A N 1
ATOM 1661 C CA . THR A 1 208 ? -21.685 -6.547 25.776 1.00 88.44 208 THR A CA 1
ATOM 1662 C C . THR A 1 208 ? -20.514 -7.031 26.630 1.00 88.44 208 THR A C 1
ATOM 1664 O O . THR A 1 208 ? -20.720 -7.616 27.687 1.00 88.44 208 THR A O 1
ATOM 1667 N N . LYS A 1 209 ? -19.270 -6.741 26.225 1.00 88.19 209 LYS A N 1
ATOM 1668 C CA . LYS A 1 209 ? -18.076 -7.047 27.027 1.00 88.19 209 LYS A CA 1
ATOM 1669 C C . LYS A 1 209 ? -18.043 -6.283 28.347 1.00 88.19 209 LYS A C 1
ATOM 1671 O O . LYS A 1 209 ? -17.660 -6.861 29.357 1.00 88.19 209 LYS A O 1
ATOM 1676 N N . LYS A 1 210 ? -18.436 -5.007 28.354 1.00 88.94 210 LYS A N 1
ATOM 1677 C CA . LYS A 1 210 ? -18.543 -4.216 29.589 1.00 88.94 210 LYS A CA 1
ATOM 1678 C C . LYS A 1 210 ? -19.625 -4.771 30.506 1.00 88.94 210 LYS A C 1
ATOM 1680 O O . LYS A 1 210 ? -19.369 -4.915 31.691 1.00 88.94 210 LYS A O 1
ATOM 1685 N N . MET A 1 211 ? -20.791 -5.121 29.963 1.00 85.75 211 MET A N 1
ATOM 1686 C CA . MET A 1 211 ? -21.856 -5.774 30.723 1.00 85.75 211 MET A CA 1
ATOM 1687 C C . MET A 1 211 ? -21.382 -7.109 31.290 1.00 85.75 211 MET A C 1
ATOM 1689 O O . MET A 1 211 ? -21.569 -7.347 32.472 1.00 85.75 211 MET A O 1
ATOM 1693 N N . LEU A 1 212 ? -20.694 -7.935 30.498 1.00 82.88 212 LEU A N 1
ATOM 1694 C CA . LEU A 1 212 ? -20.123 -9.198 30.964 1.00 82.88 212 LEU A CA 1
ATOM 1695 C C . LEU A 1 212 ? -19.087 -8.993 32.079 1.00 82.88 212 LEU A C 1
ATOM 1697 O O . LEU A 1 212 ? -19.067 -9.764 33.024 1.00 82.88 212 LEU A O 1
ATOM 1701 N N . ALA A 1 213 ? -18.246 -7.960 31.987 1.00 79.75 213 ALA A N 1
ATOM 1702 C CA . ALA A 1 213 ? -17.258 -7.643 33.019 1.00 79.75 213 ALA A CA 1
ATOM 1703 C C . ALA A 1 213 ? -17.872 -7.013 34.283 1.00 79.75 213 ALA A C 1
ATOM 1705 O O . ALA A 1 213 ? -17.312 -7.155 35.364 1.00 79.75 213 ALA A O 1
ATOM 1706 N N . ALA A 1 214 ? -18.986 -6.289 34.141 1.00 78.06 214 ALA A N 1
ATOM 1707 C CA . ALA A 1 214 ? -19.723 -5.666 35.242 1.00 78.06 214 ALA A CA 1
ATOM 1708 C C . ALA A 1 214 ? -20.732 -6.617 35.900 1.00 78.06 214 ALA A C 1
ATOM 1710 O O . ALA A 1 214 ? -21.182 -6.362 37.014 1.00 78.06 214 ALA A O 1
ATOM 1711 N N . THR A 1 215 ? -21.106 -7.692 35.209 1.00 70.75 215 THR A N 1
ATOM 1712 C CA . THR A 1 215 ? -21.870 -8.785 35.797 1.00 70.75 215 THR A CA 1
ATOM 1713 C C . THR A 1 215 ? -20.881 -9.557 36.652 1.00 70.75 215 THR A C 1
ATOM 1715 O O . THR A 1 215 ? -19.989 -10.219 36.119 1.00 70.75 215 THR A O 1
ATOM 1718 N N . GLU A 1 216 ? -20.996 -9.435 37.975 1.00 60.88 216 GLU A N 1
ATOM 1719 C CA . GLU A 1 216 ? -20.308 -10.362 38.868 1.00 60.88 216 GLU A CA 1
ATOM 1720 C C . GLU A 1 216 ? -20.635 -11.784 38.392 1.00 60.88 216 GLU A C 1
ATOM 1722 O O . GLU A 1 216 ? -21.784 -12.032 37.997 1.00 60.88 216 GLU A O 1
ATOM 1727 N N . PRO A 1 217 ? -19.655 -12.714 38.358 1.00 58.97 217 PRO A N 1
ATOM 1728 C CA . PRO A 1 217 ? -19.996 -14.112 38.136 1.00 58.97 217 PRO A CA 1
ATOM 1729 C C . PRO A 1 217 ? -21.146 -14.418 39.093 1.00 58.97 217 PRO A C 1
ATOM 1731 O O . PRO A 1 217 ? -21.057 -13.954 40.239 1.00 58.97 217 PRO A O 1
ATOM 1734 N N . PRO A 1 218 ? -22.220 -15.099 38.642 1.00 57.88 218 PRO A N 1
ATOM 1735 C CA . PRO A 1 218 ? -23.339 -15.395 39.520 1.00 57.88 218 PRO A CA 1
ATOM 1736 C C . PRO A 1 218 ? -22.781 -15.869 40.860 1.00 57.88 218 PRO A C 1
ATOM 1738 O O . PRO A 1 218 ? -21.736 -16.536 40.895 1.00 57.88 218 PRO A O 1
ATOM 1741 N N . ASP A 1 219 ? -23.419 -15.465 41.957 1.00 59.25 219 ASP A N 1
ATOM 1742 C CA . ASP A 1 219 ? -23.185 -16.054 43.273 1.00 59.25 219 ASP A CA 1
ATOM 1743 C C . ASP A 1 219 ? -23.642 -17.514 43.226 1.00 59.25 219 ASP A C 1
ATOM 1745 O O . ASP A 1 219 ? -24.650 -17.934 43.782 1.00 59.25 219 ASP A O 1
ATOM 1749 N N . GLU A 1 220 ? -22.897 -18.289 42.453 1.00 61.88 220 GLU A N 1
ATOM 1750 C CA . GLU A 1 220 ? -22.981 -19.711 42.273 1.00 61.88 220 GLU A CA 1
ATOM 1751 C C . GLU A 1 220 ? -22.206 -20.272 43.454 1.00 61.88 220 GLU A C 1
ATOM 1753 O O . GLU A 1 220 ? -21.079 -20.750 43.349 1.00 61.88 220 GLU A O 1
ATOM 1758 N N . PHE A 1 221 ? -22.791 -20.082 44.636 1.00 64.69 221 PHE A N 1
ATOM 1759 C CA . PHE A 1 221 ? -22.461 -20.924 45.760 1.00 64.69 221 PHE A CA 1
ATOM 1760 C C . PHE A 1 221 ? -22.819 -22.340 45.327 1.00 64.69 221 PHE A C 1
ATOM 1762 O O . PHE A 1 221 ? -23.969 -22.634 44.998 1.00 64.69 221 PHE A O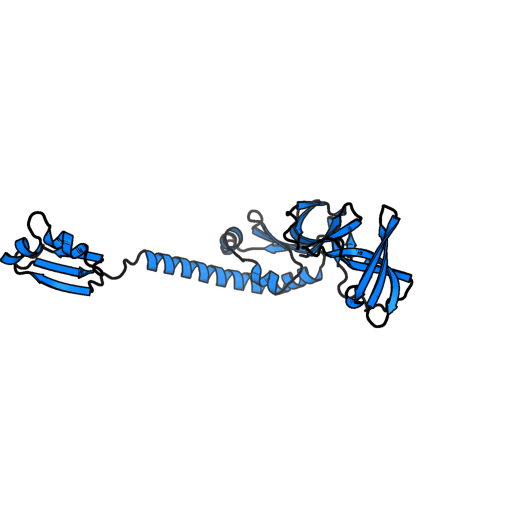 1
ATOM 1769 N N . VAL A 1 222 ? -21.806 -23.194 45.261 1.00 71.06 222 VAL A N 1
ATOM 1770 C CA . VAL A 1 222 ? -21.968 -24.598 44.883 1.00 71.06 222 VAL A CA 1
ATOM 1771 C C . VAL A 1 222 ? -22.770 -25.322 45.964 1.00 71.06 222 VAL A C 1
ATOM 1773 O O . VAL A 1 222 ? -23.523 -26.247 45.666 1.00 71.06 222 VAL A O 1
ATOM 1776 N N . GLU A 1 223 ? -22.646 -24.871 47.217 1.00 75.50 223 GLU A N 1
ATOM 1777 C CA . GLU A 1 223 ? -23.286 -25.505 48.361 1.00 75.50 223 GLU A CA 1
ATOM 1778 C C . GLU A 1 223 ? -23.656 -24.486 49.451 1.00 75.50 223 GLU A C 1
ATOM 1780 O O . GLU A 1 223 ? -22.827 -23.693 49.904 1.00 75.50 223 GLU A O 1
ATOM 1785 N N . GLU A 1 224 ? -24.915 -24.523 49.896 1.00 82.44 224 GLU A N 1
ATOM 1786 C CA . GLU A 1 224 ? -25.412 -23.769 51.048 1.00 82.44 224 GLU A CA 1
ATOM 1787 C C . GLU A 1 224 ? -25.907 -24.748 52.116 1.00 82.44 224 GLU A C 1
ATOM 1789 O O . GLU A 1 224 ? -26.749 -25.607 51.846 1.00 82.44 224 GLU A O 1
ATOM 1794 N N . PHE A 1 225 ? -25.421 -24.609 53.349 1.00 80.00 225 PHE A N 1
ATOM 1795 C CA . PHE A 1 225 ? -25.855 -25.453 54.460 1.00 80.00 225 PHE A CA 1
ATOM 1796 C C . PHE A 1 225 ? -26.038 -24.657 55.750 1.00 80.00 225 PHE A C 1
ATOM 1798 O O . PHE A 1 225 ? -25.464 -23.586 55.967 1.00 80.00 225 PHE A O 1
ATOM 1805 N N . LYS A 1 226 ? -26.893 -25.194 56.620 1.00 81.50 226 LYS A N 1
ATOM 1806 C CA . LYS A 1 226 ? -27.255 -24.580 57.896 1.00 81.50 226 LYS A CA 1
ATOM 1807 C C . LYS A 1 226 ? -26.375 -25.118 59.008 1.00 81.50 226 LYS A C 1
ATOM 1809 O O . LYS A 1 226 ? -26.211 -26.330 59.135 1.00 81.50 226 LYS A O 1
ATOM 1814 N N . VAL A 1 227 ? -25.888 -24.219 59.853 1.00 82.88 227 VAL A N 1
ATOM 1815 C CA . VAL A 1 227 ? -25.157 -24.561 61.069 1.00 82.88 227 VAL A CA 1
ATOM 1816 C C . VAL A 1 227 ? -26.009 -24.181 62.272 1.00 82.88 227 VAL A C 1
ATOM 1818 O O . VAL A 1 227 ? -26.510 -23.060 62.393 1.00 82.88 227 VAL A O 1
ATOM 1821 N N . GLU A 1 228 ? -26.201 -25.144 63.168 1.00 82.12 228 GLU A N 1
ATOM 1822 C CA . GLU A 1 228 ? -26.892 -24.911 64.430 1.00 82.12 228 GLU A CA 1
ATOM 1823 C C . GLU A 1 228 ? -26.117 -23.892 65.276 1.00 82.12 228 GLU A C 1
ATOM 1825 O O . GLU A 1 228 ? -24.888 -23.927 65.350 1.00 82.12 228 GLU A O 1
ATOM 1830 N N . THR A 1 229 ? -26.824 -22.977 65.938 1.00 76.38 229 THR A N 1
ATOM 1831 C CA . THR A 1 229 ? -26.220 -21.844 66.663 1.00 76.38 229 THR A CA 1
ATOM 1832 C C . THR A 1 229 ? -25.207 -22.270 67.724 1.00 76.38 229 THR A C 1
ATOM 1834 O O . THR A 1 229 ? -24.165 -21.631 67.860 1.00 76.38 229 THR A O 1
ATOM 1837 N N . GLY A 1 230 ? -25.452 -23.381 68.426 1.00 79.81 230 GLY A N 1
ATOM 1838 C CA . GLY A 1 230 ? -24.510 -23.943 69.403 1.00 79.81 230 GLY A CA 1
ATOM 1839 C C . GLY A 1 230 ? -23.232 -24.529 68.786 1.00 79.81 230 GLY A C 1
ATOM 1840 O O . GLY A 1 230 ? -22.220 -24.654 69.471 1.00 79.81 230 GLY A O 1
ATOM 1841 N N . MET A 1 231 ? -23.259 -24.849 67.491 1.00 81.62 231 MET A N 1
ATOM 1842 C CA . MET A 1 231 ? -22.148 -25.451 66.749 1.00 81.62 231 MET A CA 1
ATOM 1843 C C . MET A 1 231 ? -21.355 -24.428 65.932 1.00 81.62 231 MET A C 1
ATOM 1845 O O . MET A 1 231 ? -20.271 -24.744 65.444 1.00 81.62 231 MET A O 1
ATOM 1849 N N . MET A 1 232 ? -21.844 -23.191 65.807 1.00 82.25 232 MET A N 1
ATOM 1850 C CA . MET A 1 232 ? -21.223 -22.172 64.958 1.00 82.25 232 MET A CA 1
ATOM 1851 C C . MET A 1 232 ? -19.796 -21.826 65.400 1.00 82.25 232 MET A C 1
ATOM 1853 O O . MET A 1 232 ? -18.876 -21.781 64.585 1.00 82.25 232 MET A O 1
ATOM 1857 N N . GLY A 1 233 ? -19.573 -21.676 66.709 1.00 82.06 233 GLY A N 1
ATOM 1858 C CA . GLY A 1 233 ? -18.237 -21.422 67.256 1.00 82.06 233 GLY A CA 1
ATOM 1859 C C . GLY A 1 233 ? -17.256 -22.579 67.025 1.00 82.06 233 GLY A C 1
ATOM 1860 O O . GLY A 1 233 ? -16.064 -22.348 66.830 1.00 82.06 233 GLY A O 1
ATOM 1861 N N . LEU A 1 234 ? -17.754 -23.820 66.985 1.00 84.69 234 LEU A N 1
ATOM 1862 C CA . LEU A 1 234 ? -16.951 -25.003 66.661 1.00 84.69 234 LEU A CA 1
ATOM 1863 C C . LEU A 1 234 ? -16.641 -25.076 65.159 1.00 84.69 234 LEU A C 1
ATOM 1865 O O . LEU A 1 234 ? -15.524 -25.429 64.781 1.00 84.69 234 LEU A O 1
ATOM 1869 N N . ALA A 1 235 ? -17.602 -24.697 64.311 1.00 83.56 235 ALA A N 1
ATOM 1870 C CA . ALA A 1 235 ? -17.442 -24.642 62.860 1.00 83.56 235 ALA A CA 1
ATOM 1871 C C . ALA A 1 235 ? -16.439 -23.556 62.424 1.00 83.56 235 ALA A C 1
ATOM 1873 O O . ALA A 1 235 ? -15.597 -23.804 61.563 1.00 83.56 235 ALA A O 1
ATOM 1874 N N . ILE A 1 236 ? -16.461 -22.381 63.062 1.00 84.38 236 ILE A N 1
ATOM 1875 C CA . ILE A 1 236 ? -15.469 -21.312 62.848 1.00 84.38 236 ILE A CA 1
ATOM 1876 C C . ILE A 1 236 ? -14.107 -21.717 63.438 1.00 84.38 236 ILE A C 1
ATOM 1878 O O . ILE A 1 236 ? -13.057 -21.505 62.821 1.00 84.38 236 ILE A O 1
ATOM 1882 N N . GLY A 1 237 ? -14.125 -22.364 64.606 1.00 86.62 237 GLY A N 1
ATOM 1883 C CA . GLY A 1 237 ? -12.944 -22.762 65.367 1.00 86.62 237 GLY A CA 1
ATOM 1884 C C . GLY A 1 237 ? -12.341 -21.604 66.168 1.00 86.62 237 GLY A C 1
ATOM 1885 O O . GLY A 1 237 ? -12.619 -20.428 65.925 1.00 86.62 237 GLY A O 1
ATOM 1886 N N . SER A 1 238 ? -11.473 -21.920 67.133 1.00 86.62 238 SER A N 1
ATOM 1887 C CA . SER A 1 238 ? -10.781 -20.902 67.936 1.00 86.62 238 SER A CA 1
ATOM 1888 C C . SER A 1 238 ? -10.001 -19.947 67.028 1.00 86.62 238 SER A C 1
ATOM 1890 O O . SER A 1 238 ? -9.175 -20.401 66.235 1.00 86.62 238 SER A O 1
ATOM 1892 N N . GLN A 1 239 ? -10.266 -18.642 67.131 1.00 84.75 239 GLN A N 1
ATOM 1893 C CA . GLN A 1 239 ? -9.670 -17.601 66.274 1.00 84.75 239 GLN A CA 1
ATOM 1894 C C . GLN A 1 239 ? -9.927 -17.790 64.761 1.00 84.75 239 GLN A C 1
ATOM 1896 O O . GLN A 1 239 ? -9.164 -17.287 63.943 1.00 84.75 239 GLN A O 1
ATOM 1901 N N . GLY A 1 240 ? -10.972 -18.527 64.359 1.00 85.50 240 GLY A N 1
ATOM 1902 C CA . GLY A 1 240 ? -11.268 -18.763 62.939 1.00 85.50 240 GLY A CA 1
ATOM 1903 C C . GLY A 1 240 ? -10.405 -19.842 62.280 1.00 85.50 240 GLY A C 1
ATOM 1904 O O . GLY A 1 240 ? -10.326 -19.911 61.054 1.00 85.50 240 GLY A O 1
ATOM 1905 N N . THR A 1 241 ? -9.742 -20.689 63.074 1.00 91.69 241 THR A N 1
ATOM 1906 C CA . THR A 1 241 ? -8.811 -21.704 62.553 1.00 91.69 241 THR A CA 1
ATOM 1907 C C . THR A 1 241 ? -9.490 -22.714 61.617 1.00 91.69 241 THR A C 1
ATOM 1909 O O . THR A 1 241 ? -8.919 -23.066 60.585 1.00 91.69 241 THR A O 1
ATOM 1912 N N . ASN A 1 242 ? -10.713 -23.158 61.930 1.00 89.12 242 ASN A N 1
ATOM 1913 C CA . ASN A 1 242 ? -11.400 -24.184 61.138 1.00 89.12 242 ASN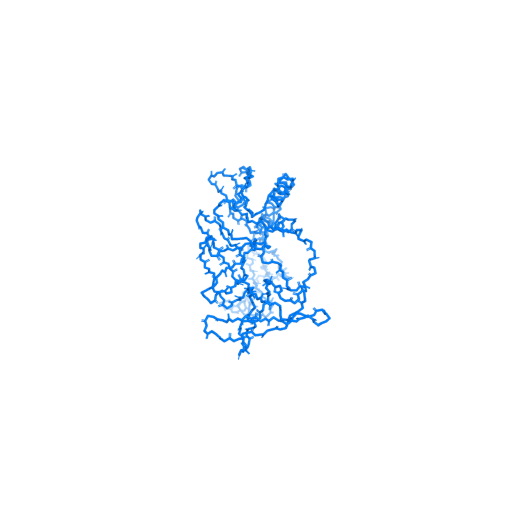 A CA 1
ATOM 1914 C C . ASN A 1 242 ? -11.903 -23.618 59.804 1.00 89.12 242 ASN A C 1
ATOM 1916 O O . ASN A 1 242 ? -11.618 -24.200 58.758 1.00 89.12 242 ASN A O 1
ATOM 1920 N N . ILE A 1 243 ? -12.552 -22.448 59.813 1.00 86.88 243 ILE A N 1
ATOM 1921 C CA . ILE A 1 243 ? -12.997 -21.789 58.572 1.00 86.88 243 ILE A CA 1
ATOM 1922 C C . ILE A 1 243 ? -11.813 -21.357 57.693 1.00 86.88 243 ILE A C 1
ATOM 1924 O O . ILE A 1 243 ? -11.861 -21.479 56.470 1.00 86.88 243 ILE A O 1
ATOM 1928 N N . GLY A 1 244 ? -10.706 -20.924 58.307 1.00 86.88 244 GLY A N 1
ATOM 1929 C CA . GLY A 1 244 ? -9.474 -20.587 57.596 1.00 86.88 244 GLY A CA 1
ATOM 1930 C C . GLY A 1 244 ? -8.805 -21.791 56.930 1.00 86.88 244 GLY A C 1
ATOM 1931 O O . GLY A 1 244 ? -8.214 -21.639 55.864 1.00 86.88 244 GLY A O 1
ATOM 1932 N N . ASN A 1 245 ? -8.906 -22.983 57.523 1.00 89.56 245 ASN A N 1
ATOM 1933 C CA . ASN A 1 245 ? -8.425 -24.222 56.909 1.00 89.56 245 ASN A CA 1
ATOM 1934 C C . ASN A 1 245 ? -9.363 -24.718 55.803 1.00 89.56 245 ASN A C 1
ATOM 1936 O O . ASN A 1 245 ? -8.877 -25.168 54.770 1.00 89.56 245 ASN A O 1
ATOM 1940 N N . ALA A 1 246 ? -10.679 -24.582 55.977 1.00 87.31 246 ALA A N 1
ATOM 1941 C CA . ALA A 1 246 ? -11.657 -24.952 54.957 1.00 87.31 246 ALA A CA 1
ATOM 1942 C C . ALA A 1 246 ? -11.483 -24.135 53.660 1.00 87.31 246 ALA A C 1
ATOM 1944 O O . ALA A 1 246 ? -11.526 -24.705 52.577 1.00 87.31 246 ALA A O 1
ATOM 1945 N N . ARG A 1 247 ? -11.156 -22.835 53.756 1.00 87.94 247 ARG A N 1
ATOM 1946 C CA . ARG A 1 247 ? -10.812 -21.988 52.591 1.00 87.94 247 ARG A CA 1
ATOM 1947 C C . ARG A 1 247 ? -9.527 -22.393 51.857 1.00 87.94 247 ARG A C 1
ATOM 1949 O O . ARG A 1 247 ? -9.270 -21.893 50.772 1.00 87.94 247 ARG A O 1
ATOM 1956 N N . LYS A 1 248 ? -8.683 -23.236 52.460 1.00 89.81 248 LYS A N 1
ATOM 1957 C CA . LYS A 1 248 ? -7.447 -23.742 51.837 1.00 89.81 248 LYS A CA 1
ATOM 1958 C C . LYS A 1 248 ? -7.648 -25.095 51.155 1.00 89.81 248 LYS A C 1
ATOM 1960 O O . LYS A 1 248 ? -6.687 -25.621 50.598 1.00 89.81 248 LYS A O 1
ATOM 1965 N N . LEU A 1 249 ? -8.840 -25.686 51.258 1.00 87.88 249 LEU A N 1
ATOM 1966 C CA . LEU A 1 249 ? -9.151 -26.935 50.577 1.00 87.88 249 LEU A CA 1
ATOM 1967 C C . LEU A 1 249 ? -9.216 -26.694 49.070 1.00 87.88 249 LEU A C 1
ATOM 1969 O O . LEU A 1 249 ? -9.733 -25.677 48.609 1.00 87.88 249 LEU A O 1
ATOM 1973 N N . ASP A 1 250 ? -8.676 -27.642 48.312 1.00 81.00 250 ASP A N 1
ATOM 1974 C CA . ASP A 1 250 ? -8.692 -27.570 46.857 1.00 81.00 250 ASP A CA 1
ATOM 1975 C C . ASP A 1 250 ? -10.141 -27.592 46.349 1.00 81.00 250 ASP A C 1
ATOM 1977 O O . ASP A 1 250 ? -10.949 -28.413 46.786 1.00 81.00 250 ASP A O 1
ATOM 1981 N N . GLY A 1 251 ? -10.478 -26.653 45.467 1.00 78.06 251 GLY A N 1
ATOM 1982 C CA . GLY A 1 251 ? -11.845 -26.448 44.981 1.00 78.06 251 GLY A CA 1
ATOM 1983 C C . GLY A 1 251 ? -12.724 -25.498 45.805 1.00 78.06 251 GLY A C 1
ATOM 1984 O O . GLY A 1 251 ? -13.819 -25.195 45.346 1.00 78.06 251 GLY A O 1
ATOM 1985 N N . VAL A 1 252 ? -12.263 -24.979 46.952 1.00 81.50 252 VAL A N 1
ATOM 1986 C CA . VAL A 1 252 ? -12.971 -23.928 47.710 1.00 81.50 252 VAL A CA 1
ATOM 1987 C C . VAL A 1 252 ? -12.386 -22.561 47.357 1.00 81.50 252 VAL A C 1
ATOM 1989 O O . VAL A 1 252 ? -11.237 -22.262 47.682 1.00 81.50 252 VAL A O 1
ATOM 1992 N N . LYS A 1 253 ? -13.168 -21.712 46.689 1.00 76.44 253 LYS A N 1
ATOM 1993 C CA . LYS A 1 253 ? -12.814 -20.318 46.390 1.00 76.44 253 LYS A CA 1
ATOM 1994 C C . LYS A 1 253 ? -13.168 -19.377 47.528 1.00 76.44 253 LYS A C 1
ATOM 1996 O O . LYS A 1 253 ? -12.375 -18.486 47.825 1.00 76.44 253 LYS A O 1
ATOM 2001 N N . ASP A 1 254 ? -14.342 -19.541 48.135 1.00 79.94 254 ASP A N 1
ATOM 2002 C CA . ASP A 1 254 ? -14.756 -18.695 49.255 1.00 79.94 254 ASP A CA 1
ATOM 2003 C C . ASP A 1 254 ? -15.750 -19.390 50.194 1.00 79.94 254 ASP A C 1
ATOM 2005 O O . ASP A 1 254 ? -16.470 -20.309 49.810 1.00 79.94 254 ASP A O 1
ATOM 2009 N N . ILE A 1 255 ? -15.781 -18.931 51.446 1.00 83.38 255 ILE A N 1
ATOM 2010 C CA . ILE A 1 255 ? -16.760 -19.341 52.454 1.00 83.38 255 ILE A CA 1
ATOM 2011 C C . ILE A 1 255 ? -17.335 -18.082 53.094 1.00 83.38 255 ILE A C 1
ATOM 2013 O O . ILE A 1 255 ? -16.617 -17.364 53.804 1.00 83.38 255 ILE A O 1
ATOM 2017 N N . VAL A 1 256 ? -18.631 -17.852 52.888 1.00 80.56 256 VAL A N 1
ATOM 2018 C CA . VAL A 1 256 ? -19.372 -16.726 53.466 1.00 80.56 256 VAL A CA 1
ATOM 2019 C C . VAL A 1 256 ? -20.222 -17.226 54.625 1.00 80.56 256 VAL A C 1
ATOM 2021 O O . VAL A 1 256 ? -20.965 -18.201 54.499 1.00 80.56 256 VAL A O 1
ATOM 2024 N N . VAL A 1 257 ? -20.097 -16.541 55.758 1.00 79.19 257 VAL A N 1
ATOM 2025 C CA . VAL A 1 257 ? -20.882 -16.786 56.966 1.00 79.19 257 VAL A CA 1
ATOM 2026 C C . VAL A 1 257 ? -21.910 -15.671 57.102 1.00 79.19 257 VAL A C 1
ATOM 2028 O O . VAL A 1 257 ? -21.538 -14.503 57.205 1.00 79.19 257 VAL A O 1
ATOM 2031 N N . ASP A 1 258 ? -23.191 -16.031 57.114 1.00 73.12 258 ASP A N 1
ATOM 2032 C CA . ASP A 1 258 ? -24.291 -15.101 57.363 1.00 73.12 258 ASP A CA 1
ATOM 2033 C C . ASP A 1 258 ? -24.882 -15.346 58.761 1.00 73.12 258 ASP A C 1
ATOM 2035 O O . ASP A 1 258 ? -25.521 -16.370 59.024 1.00 73.12 258 ASP A O 1
ATOM 2039 N N . GLU A 1 259 ? -24.635 -14.396 59.669 1.00 69.19 259 GLU A N 1
ATOM 2040 C CA . GLU A 1 259 ? -25.113 -14.399 61.062 1.00 69.19 259 GLU A CA 1
ATOM 2041 C C . GLU A 1 259 ? -26.339 -13.491 61.269 1.00 69.19 259 GLU A C 1
ATOM 2043 O O . GLU A 1 259 ? -26.777 -13.267 62.401 1.00 69.19 259 GLU A O 1
ATOM 2048 N N . SER A 1 260 ? -26.909 -12.936 60.191 1.00 59.81 260 SER A N 1
ATOM 2049 C CA . SER A 1 260 ? -28.024 -11.981 60.272 1.00 59.81 260 SER A CA 1
ATOM 2050 C C . SER A 1 260 ? -29.288 -12.586 60.900 1.00 59.81 260 SER A C 1
ATOM 2052 O O . SER A 1 260 ? -30.075 -11.876 61.536 1.00 59.81 260 SER A O 1
ATOM 2054 N N . GLN A 1 261 ? -29.463 -13.908 60.809 1.00 56.22 261 GLN A N 1
ATOM 2055 C CA . GLN A 1 261 ? -30.529 -14.642 61.485 1.00 56.22 261 GLN A CA 1
ATOM 2056 C C . GLN A 1 261 ? -30.033 -15.177 62.836 1.00 56.22 261 GLN A C 1
ATOM 2058 O O . GLN A 1 261 ? -29.387 -16.214 62.922 1.00 56.22 261 GLN A O 1
ATOM 2063 N N . ARG A 1 262 ? -30.395 -14.496 63.933 1.00 49.28 262 ARG A N 1
ATOM 2064 C CA . ARG A 1 262 ? -29.978 -14.826 65.320 1.00 49.28 262 ARG A CA 1
ATOM 2065 C C . ARG A 1 262 ? -30.334 -16.243 65.813 1.00 49.28 262 ARG A C 1
ATOM 2067 O O . ARG A 1 262 ? -29.992 -16.595 66.938 1.00 49.28 262 ARG A O 1
ATOM 2074 N N . THR A 1 263 ? -31.047 -17.037 65.019 1.00 51.72 263 THR A N 1
ATOM 2075 C CA . THR A 1 263 ? -31.485 -18.398 65.350 1.00 51.72 263 THR A CA 1
ATOM 2076 C C . THR A 1 263 ? -30.825 -19.491 64.506 1.00 51.72 263 THR A C 1
ATOM 2078 O O . THR A 1 263 ? -30.881 -20.644 64.927 1.00 51.72 263 THR A O 1
ATOM 2081 N N . GLN A 1 264 ? -30.194 -19.176 63.363 1.00 53.28 264 GLN A N 1
ATOM 2082 C CA . GLN A 1 264 ? -29.506 -20.135 62.478 1.00 53.28 264 GLN A CA 1
ATOM 2083 C C . GLN A 1 264 ? -28.371 -19.434 61.716 1.00 53.28 264 GLN A C 1
ATOM 2085 O O . GLN A 1 264 ? -28.610 -18.409 61.085 1.00 53.28 264 GLN A O 1
ATOM 2090 N N . GLY A 1 265 ? -27.160 -19.998 61.746 1.00 56.94 265 GLY A N 1
ATOM 2091 C CA . GLY A 1 265 ? -26.057 -19.535 60.901 1.00 56.94 265 GLY A CA 1
ATOM 2092 C C . GLY A 1 265 ? -26.133 -20.197 59.529 1.00 56.94 265 GLY A C 1
ATOM 2093 O O . GLY A 1 265 ? -26.363 -21.408 59.441 1.00 56.94 265 GLY A O 1
ATOM 2094 N N . PHE A 1 266 ? -25.948 -19.428 58.461 1.00 57.75 266 PHE A N 1
ATOM 2095 C CA . PHE A 1 266 ? -25.824 -19.979 57.113 1.00 57.75 266 PHE A CA 1
ATOM 2096 C C . PHE A 1 266 ? -24.363 -19.936 56.676 1.00 57.75 266 PHE A C 1
ATOM 2098 O O . PHE A 1 266 ? -23.704 -18.903 56.802 1.00 57.75 266 PHE A O 1
ATOM 2105 N N . CYS A 1 267 ? -23.876 -21.058 56.153 1.00 62.34 267 CYS A N 1
ATOM 2106 C CA . CYS A 1 267 ? -22.577 -21.151 55.502 1.00 62.34 267 CYS A CA 1
ATOM 2107 C C . CYS A 1 267 ? -22.796 -21.396 54.014 1.00 62.34 267 CYS A C 1
ATOM 2109 O O . CYS A 1 267 ? -23.539 -22.303 53.632 1.00 62.34 267 CYS A O 1
ATOM 2111 N N . LYS A 1 268 ? -22.132 -20.595 53.184 1.00 69.31 268 LYS A N 1
ATOM 2112 C CA . LYS A 1 268 ? -22.161 -20.736 51.730 1.00 69.31 268 LYS A CA 1
ATOM 2113 C C . LYS A 1 268 ? -20.751 -20.981 51.211 1.00 69.31 268 LYS A C 1
ATOM 2115 O O . LYS A 1 268 ? -19.843 -20.245 51.597 1.00 69.31 268 LYS A O 1
ATOM 2120 N N . ILE A 1 269 ? -20.571 -22.001 50.373 1.00 69.00 269 ILE A N 1
ATOM 2121 C CA . ILE A 1 269 ? -19.285 -22.383 49.773 1.00 69.00 269 ILE A CA 1
ATOM 2122 C C . ILE A 1 269 ? -19.318 -22.066 48.278 1.00 69.00 269 ILE A C 1
ATOM 2124 O O . ILE A 1 269 ? -20.255 -22.458 47.579 1.00 69.00 269 ILE A O 1
ATOM 2128 N N . LYS A 1 270 ? -18.293 -21.357 47.806 1.00 63.41 270 LYS A N 1
ATOM 2129 C CA . LYS A 1 270 ? -18.047 -21.009 46.401 1.00 63.41 270 LYS A CA 1
ATOM 2130 C C . LYS A 1 270 ? -16.791 -21.695 45.891 1.00 63.41 270 LYS A C 1
ATOM 2132 O O . LYS A 1 270 ? -15.857 -21.852 46.710 1.00 63.41 270 LYS A O 1
#

Foldseek 3Di:
DWKWFADPQGWTFIWDFPDDDQFWTFTDGPDPVDDIDIGGLQRIKDQADPDDPLDDDDQFDWWFAFDFDDPDDDDRDTTTHTWGFHDDDPQKTWTWDQTPVRDIDTDIDGVVRTDHPVSIDRGGSVLKDKDKDAADPVCLVCLVPPDCLCVVLCVVQPQWDWDQDSVRNIIIIIGSYVVSVVVCVVCVVVSNVVSVVVVVVVVVVVVVVVVVVVPDDPLPQVDKDKDFPVCVCVCCDDVSVNVVVVCVDPPFVDWDWDCVPVGIIMITTD

Radius of gyration: 33.74 Å; chains: 1; bounding box: 65×45×98 Å

Sequence (270 aa):
MEVEVKQPEGFYLKAIVTDVLEDSLDVSYEQACRKPENVDFSKCRAVVIENVPKRQFKSGDLVDAFVRIDKNDADELRAYMKMKIRDIKADFAVLQSADTDGTQVSDIIPLDQCRHPALASQLTADSVKSYAVDVSDELCSYFTHGVDTFKMLQEHVPKIHLKFDPDAKQIIVKSFSIKPLKQVQILQDTFMLHSKQKMQLLNRHQETKKMLAATEPPDEFVEEFKVETGMMGLAIGSQGTNIGNARKLDGVKDIVVDESQRTQGFCKIK

Organism: Globodera pallida (NCBI:txid36090)

Secondary structure (DSSP, 8-state):
-EEEEE-TTS-EEEEEEEEE-SSEEEEEESSTTSPPEEEEGGGEEEE--S--------TT-EEEEEEE---SSSS--EEEEEEEEEEEETTEEEEEEE-TTS-EEEEEEEGGGEE-GGGEEE--GGG-EEEEEE--HHHHHHHHH-SSSSHHHHHHS-S-EEEEETTTTEEEEEESSHHHHHHHHHHHHHHHHHHHHHHHHHHHHHHHHHHHHHS------SEEEEE-GGGHHHHH-GGGHHHHHHTTSTT---EEEE--STT-EEEEE-